Protein AF-A0A962LPB4-F1 (afdb_monomer)

Nearest PDB structures (foldseek):
  3qdn-assembly1_A  TM=8.406E-01  e=4.972E-12  Salmonella enterica subsp. enterica serovar Typhimurium
  3qou-assembly1_A  TM=7.798E-01  e=2.008E-12  Escherichia coli K-12
  3qdn-assembly2_B  TM=8.067E-01  e=2.642E-11  Salmonella enterica subsp. enterica serovar Typhimurium
  2r5s-assembly2_B  TM=8.291E-01  e=1.005E-10  Vibrio parahaemolyticus RIMD 2210633
  5lfl-assembly6_F  TM=4.262E-01  e=2.287E-03  Solidesulfovibrio magneticus RS-1

Mean predicted aligned error: 6.28 Å

Solvent-accessible surface area (backbone atoms only — not comparable to full-atom values): 10343 Å² total; per-residue (Å²): 133,82,58,68,67,60,56,49,62,62,43,61,79,72,51,77,56,92,38,50,67,28,48,53,55,19,50,52,26,45,72,74,67,38,30,68,74,14,45,63,34,28,51,52,26,22,63,76,58,72,56,39,66,72,46,39,53,53,36,25,50,32,26,45,75,62,41,37,49,70,59,19,49,56,52,56,67,70,57,51,80,94,70,62,43,73,70,50,51,51,51,52,53,51,42,51,54,53,52,56,70,44,61,42,74,64,55,55,53,42,51,55,51,34,70,78,40,76,82,44,54,66,58,40,48,53,43,19,52,52,25,49,77,48,38,40,52,67,63,13,49,52,37,42,52,59,38,43,73,77,39,68,54,40,78,87,33,48,55,57,49,51,51,52,53,56,34,58,71,68,42,89,88,34,67,68,36,56,52,52,51,52,54,52,51,67,73,77,107

Radius of gyration: 20.93 Å; Cα contacts (8 Å, |Δi|>4): 179; chains: 1; bounding box: 49×38×74 Å

Secondary structure (DSSP, 8-state):
---HHHHHHHHHTTSPPTTHHHHHHHHHHHHTT-HHHHHHHHHHHHHHTTS-HHHHHHHHHHHHHTT-HHHHHHHHHTS-GGG--HHHHHHHHHHHHHHHHH--HHHHHHHHHHHH-TT-HHHHHHHHHHHHHTT-HHHHHHHHHHHHHH-TTGGGGHHHHHHHHHHHHT-TT-HHHHHHHHHHHHHH-

pLDDT: mean 91.55, std 7.81, range [56.06, 98.19]

Sequence (189 aa):
AQPETRIREMLEKYLPKPWDGLLELAQQAMAEGDFGAALAPLRQAWDESGQRLDITLGYARALIENLRLDEAETVLATVRLADQDASWEQLRAQLEIKREAARSPEIEALEQRLAETPDDLELRHQLAVQYTNSGQFREAMECIIAILRRDLNHADGATKKLLLDTIASLGKGDPLAAEYQRKLYSLLY

Structure (mmCIF, N/CA/C/O backbone):
data_AF-A0A962LPB4-F1
#
_entry.id   AF-A0A962LPB4-F1
#
loop_
_atom_site.group_PDB
_atom_site.id
_atom_site.type_symbol
_atom_site.label_atom_id
_atom_site.label_alt_id
_atom_site.label_comp_id
_atom_site.label_asym_id
_atom_site.label_entity_id
_atom_site.label_seq_id
_atom_site.pdbx_PDB_ins_code
_atom_site.Cartn_x
_atom_site.Cartn_y
_atom_site.Cartn_z
_atom_site.occupancy
_atom_site.B_iso_or_equiv
_atom_site.auth_seq_id
_atom_site.auth_comp_id
_atom_site.auth_asym_id
_atom_site.auth_atom_id
_atom_site.pdbx_PDB_model_num
ATOM 1 N N . ALA A 1 1 ? -25.592 -13.886 47.627 1.00 64.31 1 ALA A N 1
ATOM 2 C CA . ALA A 1 1 ? -24.602 -13.723 46.544 1.00 64.31 1 ALA A CA 1
ATOM 3 C C . ALA A 1 1 ? -25.364 -13.573 45.234 1.00 64.31 1 ALA A C 1
ATOM 5 O O . ALA A 1 1 ? -26.312 -14.324 45.034 1.00 64.31 1 ALA A O 1
ATOM 6 N N . GLN A 1 2 ? -25.051 -12.574 44.404 1.00 56.06 2 GLN A N 1
ATOM 7 C CA . GLN A 1 2 ? -25.654 -12.493 43.068 1.00 56.06 2 GLN A CA 1
ATOM 8 C C . GLN A 1 2 ? -25.080 -13.612 42.176 1.00 56.06 2 GLN A C 1
ATOM 10 O O . GLN A 1 2 ? -23.924 -13.985 42.383 1.00 56.06 2 GLN A O 1
ATOM 15 N N . PRO A 1 3 ? -25.858 -14.168 41.229 1.00 79.81 3 PRO A N 1
ATOM 16 C CA . PRO A 1 3 ? -25.363 -15.207 40.334 1.00 79.81 3 PRO A CA 1
ATOM 17 C C . PRO A 1 3 ? -24.249 -14.661 39.434 1.00 79.81 3 PRO A C 1
ATOM 19 O O . PRO A 1 3 ? -24.343 -13.542 38.929 1.00 79.81 3 PRO A O 1
ATOM 22 N N . GLU A 1 4 ? -23.203 -15.460 39.236 1.00 72.12 4 GLU A N 1
ATOM 23 C CA . GLU A 1 4 ? -21.990 -15.105 38.484 1.00 72.12 4 GLU A CA 1
ATOM 24 C C . GLU A 1 4 ? -22.293 -14.610 37.058 1.00 72.12 4 GLU A C 1
ATOM 26 O O . GLU A 1 4 ? -21.667 -13.670 36.573 1.00 72.12 4 GLU A O 1
ATOM 31 N N . THR A 1 5 ? -23.326 -15.167 36.423 1.00 74.25 5 THR A N 1
ATOM 32 C CA . THR A 1 5 ? -23.857 -14.733 35.123 1.00 74.25 5 THR A CA 1
ATOM 33 C C . THR A 1 5 ? -24.332 -13.281 35.128 1.00 74.25 5 THR A C 1
ATOM 35 O O . THR A 1 5 ? -24.014 -12.535 34.211 1.00 74.25 5 THR A O 1
ATOM 38 N N . ARG A 1 6 ? -25.006 -12.835 36.194 1.00 71.06 6 ARG A N 1
ATOM 39 C CA . ARG A 1 6 ? -25.501 -11.452 36.325 1.00 71.06 6 ARG A CA 1
ATOM 40 C C . ARG A 1 6 ? -24.370 -10.453 36.559 1.00 71.06 6 ARG A C 1
ATOM 42 O O . ARG A 1 6 ? -24.435 -9.324 36.090 1.00 71.06 6 ARG A O 1
ATOM 49 N N . ILE A 1 7 ? -23.330 -10.873 37.284 1.00 68.12 7 ILE A N 1
ATOM 50 C CA . ILE A 1 7 ? -22.118 -10.070 37.495 1.00 68.12 7 ILE A CA 1
ATOM 51 C C . ILE A 1 7 ? -21.366 -9.918 36.165 1.00 68.12 7 ILE A C 1
ATOM 53 O O . ILE A 1 7 ? -20.921 -8.821 35.843 1.00 68.12 7 ILE A O 1
ATOM 57 N N . ARG A 1 8 ? -21.288 -10.984 35.359 1.00 66.00 8 ARG A N 1
ATOM 58 C CA . ARG A 1 8 ? -20.652 -10.966 34.034 1.00 66.00 8 ARG A CA 1
ATOM 59 C C . ARG A 1 8 ? -21.389 -10.063 33.039 1.00 66.00 8 ARG A C 1
ATOM 61 O O . ARG A 1 8 ? -20.746 -9.221 32.425 1.00 66.00 8 ARG A O 1
ATOM 68 N N . GLU A 1 9 ? -22.717 -10.154 32.968 1.00 71.56 9 GLU A N 1
ATOM 69 C CA . GLU A 1 9 ? -23.560 -9.275 32.134 1.00 71.56 9 GLU A CA 1
ATOM 70 C C . GLU A 1 9 ? -23.451 -7.793 32.540 1.00 71.56 9 GLU A C 1
ATOM 72 O O . GLU A 1 9 ? -23.415 -6.903 31.690 1.00 71.56 9 GLU A O 1
ATOM 77 N N . MET A 1 10 ? -23.374 -7.501 33.845 1.00 68.69 10 MET A N 1
ATOM 78 C CA . MET A 1 10 ? -23.179 -6.129 34.327 1.00 68.69 10 MET A CA 1
ATOM 79 C C . MET A 1 10 ? -21.783 -5.589 33.999 1.00 68.69 10 MET A C 1
ATOM 81 O O . MET A 1 10 ? -21.658 -4.408 33.679 1.00 68.69 10 MET A O 1
ATOM 85 N N . LEU A 1 11 ? -20.747 -6.432 34.072 1.00 68.50 11 LEU A N 1
ATOM 86 C CA . LEU A 1 11 ? -19.365 -6.046 33.778 1.00 68.50 11 LEU A CA 1
ATOM 87 C C . LEU A 1 11 ? -19.104 -5.905 32.271 1.00 68.50 11 LEU A C 1
ATOM 89 O O . LEU A 1 11 ? -18.383 -4.992 31.886 1.00 68.50 11 LEU A O 1
ATOM 93 N N . GLU A 1 12 ? -19.732 -6.710 31.408 1.00 67.12 12 GLU A N 1
ATOM 94 C CA . GLU A 1 12 ? -19.599 -6.627 29.938 1.00 67.12 12 GLU A CA 1
ATOM 95 C C . GLU A 1 12 ? -19.923 -5.241 29.363 1.00 67.12 12 GLU A C 1
ATOM 97 O O . GLU A 1 12 ? -19.366 -4.838 28.339 1.00 67.12 12 GLU A O 1
ATOM 102 N N . LYS A 1 13 ? -20.804 -4.485 30.028 1.00 65.56 13 LYS A N 1
ATOM 103 C CA . LYS A 1 13 ? -21.156 -3.115 29.631 1.00 65.56 13 LYS A CA 1
ATOM 104 C C . LYS A 1 13 ? -20.034 -2.099 29.894 1.00 65.56 13 LYS A C 1
ATOM 106 O O . LYS A 1 13 ? -20.034 -1.042 29.269 1.00 65.56 13 LYS A O 1
ATOM 111 N N . TYR A 1 14 ? -19.109 -2.414 30.801 1.00 69.56 14 TYR A N 1
ATOM 112 C CA . TYR A 1 14 ? -18.013 -1.539 31.233 1.00 69.56 14 TYR A CA 1
ATOM 113 C C . TYR A 1 14 ? -16.622 -2.111 30.938 1.00 69.56 14 TYR A C 1
ATOM 115 O O . TYR A 1 14 ? -15.631 -1.425 31.183 1.00 69.56 14 TYR A O 1
ATOM 123 N N . LEU A 1 15 ? -16.528 -3.344 30.429 1.00 73.19 15 LEU A N 1
ATOM 124 C CA . LEU A 1 15 ? -15.265 -3.860 29.924 1.00 73.19 15 LEU A CA 1
ATOM 125 C C . LEU A 1 15 ? -14.870 -3.074 28.664 1.00 73.19 15 LEU A C 1
ATOM 127 O O . LEU A 1 15 ? -15.706 -2.932 27.761 1.00 73.19 15 LEU A O 1
ATOM 131 N N . PRO A 1 16 ? -13.609 -2.615 28.580 1.00 77.94 16 PRO A N 1
ATOM 132 C CA . PRO A 1 16 ? -13.046 -2.115 27.337 1.00 77.94 16 PRO A CA 1
ATOM 133 C C . PRO A 1 16 ? -13.268 -3.140 26.232 1.00 77.94 16 PRO A C 1
ATOM 135 O O . PRO A 1 16 ? -13.147 -4.353 26.449 1.00 77.94 16 PRO A O 1
ATOM 138 N N . LYS A 1 17 ? -13.622 -2.662 25.046 1.00 87.62 17 LYS A N 1
ATOM 139 C CA . LYS A 1 17 ? -13.702 -3.527 23.879 1.00 87.62 17 LYS A CA 1
ATOM 140 C C . LYS A 1 17 ? -12.304 -4.056 23.554 1.00 87.62 17 LYS A C 1
ATOM 142 O O . LYS A 1 17 ? -11.323 -3.353 23.798 1.00 87.62 17 LYS A O 1
ATOM 147 N N . PRO A 1 18 ? -12.198 -5.268 22.980 1.00 84.44 18 PRO A N 1
ATOM 148 C CA . PRO A 1 18 ? -10.906 -5.862 22.626 1.00 84.44 18 PRO A CA 1
ATOM 149 C C . PRO A 1 18 ? -10.015 -4.927 21.795 1.00 84.44 18 PRO A C 1
ATOM 151 O O . PRO A 1 18 ? -8.805 -4.871 21.997 1.00 84.44 18 PRO A O 1
ATOM 154 N N . TRP A 1 19 ? -10.642 -4.113 20.941 1.00 91.25 19 TRP A N 1
ATOM 155 C CA . TRP A 1 19 ? -9.967 -3.172 20.059 1.00 91.25 19 TRP A CA 1
ATOM 156 C C . TRP A 1 19 ? -9.671 -1.793 20.664 1.00 91.25 19 TRP A C 1
ATOM 158 O O . TRP A 1 19 ? -8.968 -1.020 20.022 1.00 91.25 19 TRP A O 1
ATOM 168 N N . ASP A 1 20 ? -10.155 -1.447 21.863 1.00 91.38 20 ASP A N 1
ATOM 169 C CA . ASP A 1 20 ? -9.975 -0.088 22.407 1.00 91.38 20 ASP A CA 1
ATOM 170 C C . ASP A 1 20 ? -8.484 0.251 22.586 1.00 91.38 20 ASP A C 1
ATOM 172 O O . ASP A 1 20 ? -8.025 1.298 22.132 1.00 91.38 20 ASP A O 1
ATOM 176 N N . GLY A 1 21 ? -7.694 -0.680 23.134 1.00 93.06 21 GLY A N 1
ATOM 177 C CA . GLY A 1 21 ? -6.243 -0.497 23.269 1.00 93.06 21 GLY A CA 1
ATOM 178 C C . GLY A 1 21 ? -5.506 -0.432 21.924 1.00 93.06 21 GLY A C 1
ATOM 179 O O . GLY A 1 21 ? -4.514 0.282 21.793 1.00 93.06 21 GLY A O 1
ATOM 180 N N . LEU A 1 22 ? -6.004 -1.133 20.898 1.00 94.94 22 LEU A N 1
ATOM 181 C CA . LEU A 1 22 ? -5.452 -1.060 19.541 1.00 94.94 22 LEU A CA 1
ATOM 182 C C . LEU A 1 22 ? -5.710 0.315 18.915 1.00 94.94 22 LEU A C 1
ATOM 184 O O . LEU A 1 22 ? -4.819 0.882 18.283 1.00 94.94 22 LEU A O 1
ATOM 188 N N . LEU A 1 23 ? -6.907 0.871 19.115 1.00 95.38 23 LEU A N 1
ATOM 189 C CA . LEU A 1 23 ? -7.243 2.205 18.628 1.00 95.38 23 LEU A CA 1
ATOM 190 C C . LEU A 1 23 ? -6.411 3.286 19.316 1.00 95.38 23 LEU A C 1
ATOM 192 O O . LEU A 1 23 ? -5.963 4.203 18.635 1.00 95.38 23 LEU A O 1
ATOM 196 N N . GLU A 1 24 ? -6.156 3.174 20.620 1.00 94.88 24 GLU A N 1
ATOM 197 C CA . GLU A 1 24 ? -5.277 4.112 21.332 1.00 94.88 24 GLU A CA 1
ATOM 198 C C . GLU A 1 24 ? -3.851 4.098 20.768 1.00 94.88 24 GLU A C 1
ATOM 200 O O . GLU A 1 24 ? -3.302 5.158 20.462 1.00 94.88 24 GLU A O 1
ATOM 205 N N . LEU A 1 25 ? -3.274 2.908 20.558 1.00 94.12 25 LEU A N 1
ATOM 206 C CA . LEU A 1 25 ? -1.949 2.758 19.944 1.00 94.12 25 LEU A CA 1
ATOM 207 C C . LEU A 1 25 ? -1.901 3.369 18.539 1.00 94.12 25 LEU A C 1
ATOM 209 O O . LEU A 1 25 ? -0.980 4.114 18.209 1.00 94.12 25 LEU A O 1
ATOM 213 N N . ALA A 1 26 ? -2.912 3.085 17.717 1.00 95.38 26 ALA A N 1
ATOM 214 C CA . ALA A 1 26 ? -3.011 3.643 16.376 1.00 95.38 26 ALA A CA 1
ATOM 215 C C . ALA A 1 26 ? -3.143 5.170 16.383 1.00 95.38 26 ALA A C 1
ATOM 217 O O . ALA A 1 26 ? -2.485 5.851 15.601 1.00 95.38 26 ALA A O 1
ATOM 218 N N . GLN A 1 27 ? -3.979 5.720 17.265 1.00 94.62 27 GLN A N 1
ATOM 219 C CA . GLN A 1 27 ? -4.190 7.162 17.379 1.00 94.62 27 GLN A CA 1
ATOM 220 C C . GLN A 1 27 ? -2.921 7.889 17.823 1.00 94.62 27 GLN A C 1
ATOM 222 O O . GLN A 1 27 ? -2.639 8.963 17.296 1.00 94.62 27 GLN A O 1
ATOM 227 N N . GLN A 1 28 ? -2.146 7.305 18.741 1.00 96.06 28 GLN A N 1
ATOM 228 C CA . GLN A 1 28 ? -0.844 7.842 19.146 1.00 96.06 28 GLN A CA 1
ATOM 229 C C . GLN A 1 28 ? 0.123 7.889 17.959 1.00 96.06 28 GLN A C 1
ATOM 231 O O . GLN A 1 28 ? 0.646 8.956 17.646 1.00 96.06 28 GLN A O 1
ATOM 236 N N . ALA A 1 29 ? 0.270 6.780 17.231 1.00 94.69 29 ALA A N 1
ATOM 237 C CA . ALA A 1 29 ? 1.126 6.719 16.048 1.00 94.69 29 ALA A CA 1
ATOM 238 C C . ALA A 1 29 ? 0.705 7.738 14.968 1.00 94.69 29 ALA A C 1
ATOM 240 O O . ALA A 1 29 ? 1.530 8.490 14.452 1.00 94.69 29 ALA A O 1
ATOM 241 N N . MET A 1 30 ? -0.599 7.852 14.685 1.00 94.62 30 MET A N 1
ATOM 242 C CA . MET A 1 30 ? -1.124 8.852 13.745 1.00 94.62 30 MET A CA 1
ATOM 243 C C . MET A 1 30 ? -0.899 10.295 14.220 1.00 94.62 30 MET A C 1
ATOM 245 O O . MET A 1 30 ? -0.657 11.172 13.393 1.00 94.62 30 MET A O 1
ATOM 249 N N . ALA A 1 31 ? -0.978 10.563 15.528 1.00 94.44 31 ALA A N 1
ATOM 250 C CA . ALA A 1 31 ? -0.715 11.888 16.094 1.00 94.44 31 ALA A CA 1
ATOM 251 C C . ALA A 1 31 ? 0.765 12.289 15.979 1.00 94.44 31 ALA A C 1
ATOM 253 O O . ALA A 1 31 ? 1.070 13.470 15.822 1.00 94.44 31 ALA A O 1
ATOM 254 N N . GLU A 1 32 ? 1.669 11.311 16.003 1.00 95.00 32 GLU A N 1
ATOM 255 C CA . GLU A 1 32 ? 3.105 11.486 15.755 1.00 95.00 32 GLU A CA 1
ATOM 256 C C . GLU A 1 32 ? 3.448 11.564 14.255 1.00 95.00 32 GLU A C 1
ATOM 258 O O . GLU A 1 32 ? 4.592 11.827 13.890 1.00 95.00 32 GLU A O 1
ATOM 263 N N . GLY A 1 33 ? 2.458 11.378 13.373 1.00 92.06 33 GLY A N 1
ATOM 264 C CA . GLY A 1 33 ? 2.636 11.344 11.921 1.00 92.06 33 GLY A CA 1
ATOM 265 C C . GLY A 1 33 ? 3.154 10.006 11.386 1.00 92.06 33 GLY A C 1
ATOM 266 O O . GLY A 1 33 ? 3.324 9.865 10.175 1.00 92.06 33 GLY A O 1
ATOM 267 N N . ASP A 1 34 ? 3.357 9.008 12.249 1.00 92.50 34 ASP A N 1
ATOM 268 C CA . ASP A 1 34 ? 3.725 7.647 11.863 1.00 92.50 34 ASP A CA 1
ATOM 269 C C . ASP A 1 34 ? 2.468 6.834 11.529 1.00 92.50 34 ASP A C 1
ATOM 271 O O . ASP A 1 34 ? 2.008 5.951 12.259 1.00 92.50 34 ASP A O 1
ATOM 275 N N . PHE A 1 35 ? 1.875 7.146 10.377 1.00 91.81 35 PHE A N 1
ATOM 276 C CA . PHE A 1 35 ? 0.732 6.391 9.879 1.00 91.81 35 PHE A CA 1
ATOM 277 C C . PHE A 1 35 ? 1.092 4.928 9.603 1.00 91.81 35 PHE A C 1
ATOM 279 O O . PHE A 1 35 ? 0.192 4.093 9.593 1.00 91.81 35 PHE A O 1
ATOM 286 N N . GLY A 1 36 ? 2.362 4.603 9.342 1.00 89.56 36 GLY A N 1
ATOM 287 C CA . GLY A 1 36 ? 2.818 3.240 9.065 1.00 89.56 36 GLY A CA 1
ATOM 288 C C . GLY A 1 36 ? 2.684 2.348 10.296 1.00 89.56 36 GLY A C 1
ATOM 289 O O . GLY A 1 36 ? 2.086 1.272 10.224 1.00 89.56 36 GLY A O 1
ATOM 290 N N . ALA A 1 37 ? 3.137 2.837 11.452 1.00 90.56 37 ALA A N 1
ATOM 291 C CA . ALA A 1 37 ? 2.977 2.153 12.733 1.00 90.56 37 ALA A CA 1
ATOM 292 C C . ALA A 1 37 ? 1.501 1.976 13.141 1.00 90.56 37 ALA A C 1
ATOM 294 O O . ALA A 1 37 ? 1.167 1.016 13.838 1.00 90.56 37 ALA A O 1
ATOM 295 N N . ALA A 1 38 ? 0.600 2.841 12.663 1.00 94.06 38 ALA A N 1
ATOM 296 C CA . ALA A 1 38 ? -0.834 2.735 12.929 1.00 94.06 38 ALA A CA 1
ATOM 297 C C . ALA A 1 38 ? -1.542 1.618 12.135 1.00 94.06 38 ALA A C 1
ATOM 299 O O . ALA A 1 38 ? -2.612 1.163 12.543 1.00 94.06 38 ALA A O 1
ATOM 300 N N . LEU A 1 39 ? -0.975 1.147 11.017 1.00 92.75 39 LEU A N 1
ATOM 301 C CA . LEU A 1 39 ? -1.657 0.210 10.112 1.00 92.75 39 LEU A CA 1
ATOM 302 C C . LEU A 1 39 ? -1.960 -1.143 10.758 1.00 92.75 39 LEU A C 1
ATOM 304 O O . LEU A 1 39 ? -3.079 -1.640 10.644 1.00 92.75 39 LEU A O 1
ATOM 308 N N . ALA A 1 40 ? -0.978 -1.742 11.433 1.00 91.88 40 ALA A N 1
ATOM 309 C CA . ALA A 1 40 ? -1.138 -3.045 12.075 1.00 91.88 40 ALA A CA 1
ATOM 310 C C . ALA A 1 40 ? -2.219 -3.043 13.179 1.00 91.88 40 ALA A C 1
ATOM 312 O O . ALA A 1 40 ? -3.129 -3.876 13.099 1.00 91.88 40 ALA A O 1
ATOM 313 N N . PRO A 1 41 ? -2.196 -2.120 14.165 1.00 94.44 41 PRO A N 1
ATOM 314 C CA . PRO A 1 41 ? -3.246 -2.064 15.177 1.00 94.44 41 PRO A CA 1
ATOM 315 C C . PRO A 1 41 ? -4.617 -1.691 14.594 1.00 94.44 41 PRO A C 1
ATOM 317 O O . PRO A 1 41 ? -5.612 -2.282 15.009 1.00 94.44 41 PRO A O 1
ATOM 320 N N . LEU A 1 42 ? -4.698 -0.795 13.597 1.00 95.69 42 LEU A N 1
ATOM 321 C CA . LEU A 1 42 ? -5.974 -0.464 12.941 1.00 95.69 42 LEU A CA 1
ATOM 322 C C . LEU A 1 42 ? -6.569 -1.651 12.197 1.00 95.69 42 LEU A C 1
ATOM 324 O O . L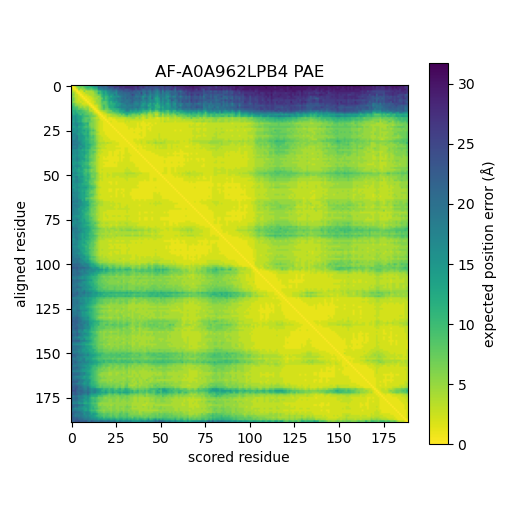EU A 1 42 ? -7.766 -1.891 12.313 1.00 95.69 42 LEU A O 1
ATOM 328 N N . ARG A 1 43 ? -5.747 -2.418 11.475 1.00 94.44 43 ARG A N 1
ATOM 329 C CA . ARG A 1 43 ? -6.196 -3.631 10.789 1.00 94.44 43 ARG A CA 1
ATOM 330 C C . ARG A 1 43 ? -6.776 -4.635 11.781 1.00 94.44 43 ARG A C 1
ATOM 332 O O . ARG A 1 43 ? -7.864 -5.155 11.559 1.00 94.44 43 ARG A O 1
ATOM 339 N N . GLN A 1 44 ? -6.070 -4.884 12.884 1.00 93.81 44 GLN A N 1
ATOM 340 C CA . GLN A 1 44 ? -6.546 -5.808 13.910 1.00 93.81 44 GLN A CA 1
ATOM 341 C C . GLN A 1 44 ? -7.842 -5.302 14.566 1.00 93.81 44 GLN A C 1
ATOM 343 O O . GLN A 1 44 ? -8.795 -6.064 14.696 1.00 93.81 44 GLN A O 1
ATOM 348 N N . ALA A 1 45 ? -7.923 -4.012 14.903 1.00 95.94 45 ALA A N 1
ATOM 349 C CA . ALA A 1 45 ? -9.142 -3.400 15.432 1.00 95.94 45 ALA A CA 1
ATOM 350 C C . ALA A 1 45 ? -10.317 -3.489 14.443 1.00 95.94 45 ALA A C 1
ATOM 352 O O . ALA A 1 45 ? -11.460 -3.729 14.835 1.00 95.94 45 ALA A O 1
ATOM 353 N N . TRP A 1 46 ? -10.048 -3.302 13.151 1.00 96.19 46 TRP A N 1
ATOM 354 C CA . TRP A 1 46 ? -11.040 -3.383 12.085 1.00 96.19 46 TRP A CA 1
ATOM 355 C C . TRP A 1 46 ? -11.610 -4.798 11.957 1.00 96.19 46 TRP A C 1
ATOM 357 O O . TRP A 1 46 ? -12.833 -4.958 11.971 1.00 96.19 46 TRP A O 1
ATOM 367 N N . ASP A 1 47 ? -10.743 -5.814 11.949 1.00 94.12 47 ASP A N 1
ATOM 368 C CA . ASP A 1 47 ? -11.138 -7.226 11.926 1.00 94.12 47 ASP A CA 1
ATOM 369 C C . ASP A 1 47 ? -11.942 -7.606 13.192 1.00 94.12 47 ASP A C 1
ATOM 371 O O . ASP A 1 47 ? -13.032 -8.173 13.096 1.00 94.12 47 ASP A O 1
ATOM 375 N N . GLU A 1 48 ? -11.454 -7.251 14.387 1.00 95.00 48 GLU A N 1
ATOM 376 C CA . GLU A 1 48 ? -12.085 -7.612 15.671 1.00 95.00 48 GLU A CA 1
ATOM 377 C C . GLU A 1 48 ? -13.411 -6.887 15.933 1.00 95.00 48 GLU A C 1
ATOM 379 O O . GLU A 1 48 ? -14.300 -7.428 16.595 1.00 95.00 48 GLU A O 1
ATOM 384 N N . SER A 1 49 ? -13.564 -5.670 15.412 1.00 94.19 49 SER A N 1
ATOM 385 C CA . SER A 1 49 ? -14.792 -4.882 15.565 1.00 94.19 49 SER A CA 1
ATOM 386 C C . SER A 1 49 ? -15.928 -5.310 14.641 1.00 94.19 49 SER A C 1
ATOM 388 O O . SER A 1 49 ? -17.024 -4.753 14.731 1.00 94.19 49 SER A O 1
ATOM 390 N N . GLY A 1 50 ? -15.680 -6.269 13.743 1.00 94.19 50 GLY A N 1
ATOM 391 C CA . GLY A 1 50 ? -16.618 -6.606 12.680 1.00 94.19 50 GLY A CA 1
ATOM 392 C C . GLY A 1 50 ? -16.793 -5.454 11.690 1.00 94.19 50 GLY A C 1
ATOM 393 O O . GLY A 1 50 ? -17.907 -5.222 11.226 1.00 94.19 50 GLY A O 1
ATOM 394 N N . GLN A 1 51 ? -15.704 -4.734 11.391 1.00 94.62 51 GLN A N 1
ATOM 395 C CA . GLN A 1 51 ? -15.661 -3.641 10.413 1.00 94.62 51 GLN A CA 1
ATOM 396 C C . GLN A 1 51 ? -16.578 -2.470 10.782 1.00 94.62 51 GLN A C 1
ATOM 398 O O . GLN A 1 51 ? -17.330 -1.936 9.965 1.00 94.62 51 GLN A O 1
ATOM 403 N N . ARG A 1 52 ? -16.521 -2.047 12.050 1.00 95.06 52 ARG A N 1
ATOM 404 C CA . ARG A 1 52 ? -17.268 -0.876 12.522 1.00 95.06 52 ARG A CA 1
ATOM 405 C C . ARG A 1 52 ? -16.880 0.368 11.708 1.00 95.06 52 ARG A C 1
ATOM 407 O O . ARG A 1 52 ? -15.713 0.543 11.356 1.00 95.06 52 ARG A O 1
ATOM 414 N N . LEU A 1 53 ? -17.852 1.229 11.400 1.00 95.88 53 LEU A N 1
ATOM 415 C CA . LEU A 1 53 ? -17.679 2.345 10.459 1.00 95.88 53 LEU A CA 1
ATOM 416 C C . LEU A 1 53 ? -16.525 3.287 10.832 1.00 95.88 53 LEU A C 1
ATOM 418 O O . LEU A 1 53 ? -15.657 3.548 10.012 1.00 95.88 53 LEU A O 1
ATOM 422 N N . ASP A 1 54 ? -16.480 3.770 12.070 1.00 95.06 54 ASP A N 1
ATOM 423 C CA . ASP A 1 54 ? -15.434 4.678 12.558 1.00 95.06 54 ASP A CA 1
ATOM 424 C C . ASP A 1 54 ? -14.026 4.078 12.444 1.00 95.06 54 ASP A C 1
ATOM 426 O O . ASP A 1 54 ? -13.094 4.757 12.012 1.00 95.06 54 ASP A O 1
ATOM 430 N N . ILE A 1 55 ? -13.881 2.790 12.760 1.00 96.94 55 ILE A N 1
ATOM 431 C CA . ILE A 1 55 ? -12.611 2.066 12.629 1.00 96.94 55 ILE A CA 1
ATOM 432 C C . ILE A 1 55 ? -12.259 1.862 11.152 1.00 96.94 55 ILE A C 1
ATOM 434 O O . ILE A 1 55 ? -11.104 2.030 10.770 1.00 96.94 55 ILE A O 1
ATOM 438 N N . THR A 1 56 ? -13.252 1.574 10.308 1.00 97.75 56 THR A N 1
ATOM 439 C CA . THR A 1 56 ? -13.094 1.450 8.850 1.00 97.75 56 THR A CA 1
ATOM 440 C C . THR A 1 56 ? -12.565 2.747 8.242 1.00 97.75 56 THR A C 1
ATOM 442 O O . THR A 1 56 ? -11.584 2.723 7.503 1.00 97.75 56 THR A O 1
ATOM 445 N N . LEU A 1 57 ? -13.155 3.894 8.596 1.00 97.50 57 LEU A N 1
ATOM 446 C CA . LEU A 1 57 ? -12.708 5.201 8.110 1.00 97.50 57 LEU A CA 1
ATOM 447 C C . LEU A 1 57 ? -11.317 5.567 8.652 1.00 97.50 57 LEU A C 1
ATOM 449 O O . LEU A 1 57 ? -10.477 6.070 7.906 1.00 97.50 57 LEU A O 1
ATOM 453 N N . GLY A 1 58 ? -11.038 5.275 9.928 1.00 96.62 58 GLY A N 1
ATOM 454 C CA . GLY A 1 58 ? -9.714 5.473 10.525 1.00 96.62 58 GLY A CA 1
ATOM 455 C C . GLY A 1 58 ? -8.631 4.636 9.839 1.00 96.62 58 GLY A C 1
ATOM 456 O O . GLY A 1 58 ? -7.560 5.152 9.512 1.00 96.62 58 GLY A O 1
ATOM 457 N N . TYR A 1 59 ? -8.931 3.369 9.550 1.00 97.56 59 TYR A N 1
ATOM 458 C CA . TYR A 1 59 ? -8.026 2.472 8.841 1.00 97.56 59 TYR A CA 1
ATOM 459 C C . TYR A 1 59 ? -7.800 2.913 7.393 1.00 97.56 59 TYR A C 1
ATOM 461 O O . TYR A 1 59 ? -6.652 3.037 6.967 1.00 97.56 59 TYR A O 1
ATOM 469 N N . ALA A 1 60 ? -8.870 3.253 6.668 1.00 97.81 60 ALA A N 1
ATOM 470 C CA . ALA A 1 60 ? -8.781 3.797 5.314 1.00 97.81 60 ALA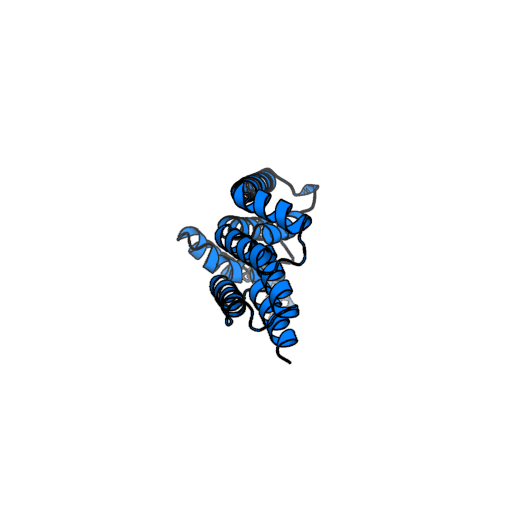 A CA 1
ATOM 471 C C . ALA A 1 60 ? -7.911 5.059 5.258 1.00 97.81 60 ALA A C 1
ATOM 473 O O . ALA A 1 60 ? -7.064 5.182 4.375 1.00 97.81 60 ALA A O 1
ATOM 474 N N . ARG A 1 61 ? -8.048 5.967 6.232 1.00 97.06 61 ARG A N 1
ATOM 475 C CA . ARG A 1 61 ? -7.193 7.155 6.330 1.00 97.06 61 ARG A CA 1
ATOM 476 C C . ARG A 1 61 ? -5.717 6.789 6.473 1.00 97.06 61 ARG A C 1
ATOM 478 O O . ARG A 1 61 ? -4.892 7.327 5.742 1.00 97.06 61 ARG A O 1
ATOM 485 N N . ALA A 1 62 ? -5.377 5.883 7.388 1.00 95.69 62 ALA A N 1
ATOM 486 C CA . ALA A 1 62 ? -3.990 5.460 7.568 1.00 95.69 62 ALA A CA 1
ATOM 487 C C . ALA A 1 62 ? -3.426 4.794 6.300 1.00 95.69 62 ALA A C 1
ATOM 489 O O . ALA A 1 62 ? -2.278 5.043 5.937 1.00 95.69 62 ALA A O 1
ATOM 490 N N . LEU A 1 63 ? -4.234 4.005 5.583 1.00 94.69 63 LEU A N 1
ATOM 491 C CA . LEU A 1 63 ? -3.848 3.415 4.297 1.00 94.69 63 LEU A CA 1
ATOM 492 C C . LEU A 1 63 ? -3.566 4.490 3.235 1.00 94.69 63 LEU A C 1
ATOM 494 O O . LEU A 1 63 ? -2.520 4.444 2.589 1.00 94.69 63 LEU A O 1
ATOM 498 N N . ILE A 1 64 ? -4.445 5.488 3.100 1.00 95.12 64 ILE A N 1
ATOM 499 C CA . ILE A 1 64 ? -4.288 6.619 2.168 1.00 95.12 64 ILE A CA 1
ATOM 500 C C . ILE A 1 64 ? -3.002 7.405 2.457 1.00 95.12 64 ILE A C 1
ATOM 502 O O . ILE A 1 64 ? -2.262 7.752 1.533 1.00 95.12 64 ILE A O 1
ATOM 506 N N . GLU A 1 65 ? -2.693 7.669 3.728 1.00 93.19 65 GLU A N 1
ATOM 507 C CA . GLU A 1 65 ? -1.476 8.406 4.092 1.00 93.19 65 GLU A CA 1
ATOM 508 C C . GLU A 1 65 ? -0.188 7.621 3.829 1.00 93.19 65 GLU A C 1
ATOM 510 O O . GLU A 1 65 ? 0.832 8.225 3.508 1.00 93.19 65 GLU A O 1
ATOM 515 N N . ASN A 1 66 ? -0.250 6.288 3.843 1.00 89.00 66 ASN A N 1
ATOM 516 C CA . ASN A 1 66 ? 0.861 5.411 3.459 1.00 89.00 66 ASN A CA 1
ATOM 517 C C . ASN A 1 66 ? 0.874 5.036 1.966 1.00 89.00 66 ASN A C 1
ATOM 519 O O . ASN A 1 66 ? 1.571 4.098 1.589 1.00 89.00 66 ASN A O 1
ATOM 523 N N . LEU A 1 67 ? 0.088 5.712 1.118 1.00 89.12 67 LEU A N 1
ATOM 524 C CA . LEU A 1 67 ? -0.043 5.401 -0.315 1.00 89.12 67 LEU A CA 1
ATOM 525 C C . LEU A 1 67 ? -0.500 3.959 -0.609 1.00 89.12 67 LEU A C 1
ATOM 527 O O . LEU A 1 67 ? -0.334 3.459 -1.716 1.00 89.12 67 LEU A O 1
ATOM 531 N N . ARG A 1 68 ? -1.156 3.292 0.348 1.00 88.31 68 ARG A N 1
ATOM 532 C CA . ARG A 1 68 ? -1.767 1.964 0.163 1.00 88.31 68 ARG A CA 1
ATOM 533 C C . ARG A 1 68 ? -3.157 2.106 -0.455 1.00 88.31 68 ARG A C 1
ATOM 535 O O . ARG A 1 68 ? -4.169 1.753 0.152 1.00 88.31 68 ARG A O 1
ATOM 542 N N . LEU A 1 69 ? -3.198 2.692 -1.649 1.00 91.38 69 LEU A N 1
ATOM 543 C CA . LEU A 1 69 ? -4.418 3.218 -2.266 1.00 91.38 69 LEU A CA 1
ATOM 544 C C . LEU A 1 69 ? -5.429 2.115 -2.622 1.00 91.38 69 LEU A C 1
ATOM 546 O O . LEU A 1 69 ? -6.616 2.274 -2.354 1.00 91.38 69 LEU A O 1
ATOM 550 N N . ASP A 1 70 ? -4.983 0.965 -3.126 1.00 89.06 70 ASP A N 1
ATOM 551 C CA . ASP A 1 70 ? -5.890 -0.148 -3.462 1.00 89.06 70 ASP A CA 1
ATOM 552 C C . ASP A 1 70 ? -6.539 -0.786 -2.240 1.00 89.06 70 ASP A C 1
ATOM 554 O O . ASP A 1 70 ? -7.704 -1.193 -2.254 1.00 89.06 70 ASP A O 1
ATOM 558 N N . GLU A 1 71 ? -5.783 -0.873 -1.152 1.00 91.25 71 GLU A N 1
ATOM 559 C CA . GLU A 1 71 ? -6.308 -1.387 0.104 1.00 91.25 71 GLU A CA 1
ATOM 560 C C . GLU A 1 71 ? -7.271 -0.386 0.724 1.00 91.25 71 GLU A C 1
ATOM 562 O O . GLU A 1 71 ? -8.337 -0.785 1.186 1.00 91.25 71 GLU A O 1
ATOM 567 N N . ALA A 1 72 ? -6.948 0.909 0.673 1.00 95.00 72 ALA A N 1
ATOM 568 C CA . ALA A 1 72 ? -7.870 1.953 1.095 1.00 95.00 72 ALA A CA 1
ATOM 569 C C . ALA A 1 72 ? -9.178 1.902 0.297 1.00 95.00 72 ALA A C 1
ATOM 571 O O . ALA A 1 72 ? -10.251 1.988 0.892 1.00 95.00 72 ALA A O 1
ATOM 572 N N . GLU A 1 73 ? -9.110 1.713 -1.024 1.00 95.25 73 GLU A 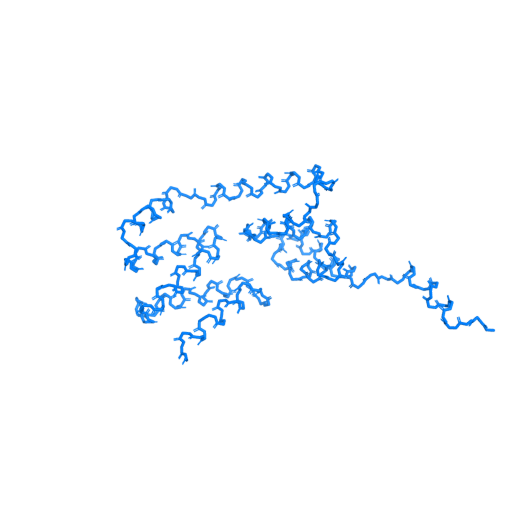N 1
ATOM 573 C CA . GLU A 1 73 ? -10.297 1.529 -1.858 1.00 95.25 73 GLU A CA 1
ATOM 574 C C . GLU A 1 73 ? -11.107 0.309 -1.425 1.00 95.25 73 GLU A C 1
ATOM 576 O O . GLU A 1 73 ? -12.317 0.416 -1.229 1.00 95.25 73 GLU A O 1
ATOM 581 N N . THR A 1 74 ? -10.442 -0.832 -1.239 1.00 94.50 74 THR A N 1
ATOM 582 C CA . THR A 1 74 ? -11.093 -2.078 -0.818 1.00 94.50 74 THR A CA 1
ATOM 583 C C . THR A 1 74 ? -11.806 -1.899 0.522 1.00 94.50 74 THR A C 1
ATOM 585 O O . THR A 1 74 ? -12.952 -2.317 0.669 1.00 94.50 74 THR A O 1
ATOM 588 N N . VAL A 1 75 ? -11.159 -1.237 1.485 1.00 96.38 75 VAL A N 1
ATOM 589 C CA . VAL A 1 75 ? -11.730 -0.940 2.806 1.00 96.38 75 VAL A CA 1
ATOM 590 C C . VAL A 1 75 ? -12.916 0.020 2.682 1.00 96.38 75 VAL A C 1
ATOM 592 O O . VAL A 1 75 ? -13.986 -0.272 3.215 1.00 96.38 75 VAL A O 1
ATOM 595 N N . LEU A 1 76 ? -12.790 1.124 1.938 1.00 97.19 76 LEU A N 1
ATOM 596 C CA . LEU A 1 76 ? -13.884 2.085 1.741 1.00 97.19 76 LEU A CA 1
ATOM 597 C C . LEU A 1 76 ? -15.084 1.479 1.004 1.00 97.19 76 LEU A C 1
ATOM 599 O O . LEU A 1 76 ? -16.218 1.865 1.289 1.00 97.19 76 LEU A O 1
ATOM 603 N N . ALA A 1 77 ? -14.858 0.519 0.104 1.00 96.81 77 ALA A N 1
ATOM 604 C CA . ALA A 1 77 ? -15.912 -0.187 -0.625 1.00 96.81 77 ALA A CA 1
ATOM 605 C C . ALA A 1 77 ? -16.770 -1.101 0.271 1.00 96.81 77 ALA A C 1
ATOM 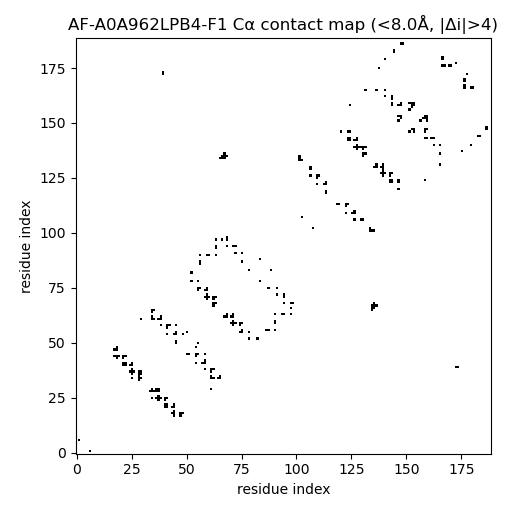607 O O . ALA A 1 77 ? -17.877 -1.471 -0.120 1.00 96.81 77 ALA A O 1
ATOM 608 N N . THR A 1 78 ? -16.303 -1.445 1.479 1.00 95.88 78 THR A N 1
ATOM 609 C CA . THR A 1 78 ? -17.110 -2.197 2.461 1.00 95.88 78 THR A CA 1
ATOM 610 C C . THR A 1 78 ? -18.195 -1.343 3.124 1.00 95.88 78 THR A C 1
ATOM 612 O O . THR A 1 78 ? -19.163 -1.880 3.667 1.00 95.88 78 THR A O 1
ATOM 615 N N . VAL A 1 79 ? -18.072 -0.011 3.063 1.00 96.44 79 VAL A N 1
ATOM 616 C CA . VAL A 1 79 ? -19.019 0.918 3.684 1.00 96.44 79 VAL A CA 1
ATOM 617 C C . VAL A 1 79 ? -20.322 0.949 2.889 1.00 96.44 79 VAL A C 1
ATOM 619 O O . VAL A 1 79 ? -20.353 1.272 1.698 1.00 96.44 79 VAL A O 1
ATOM 622 N N . ARG A 1 80 ? -21.429 0.634 3.568 1.00 95.94 80 ARG A N 1
ATOM 623 C CA . ARG A 1 80 ? -22.771 0.631 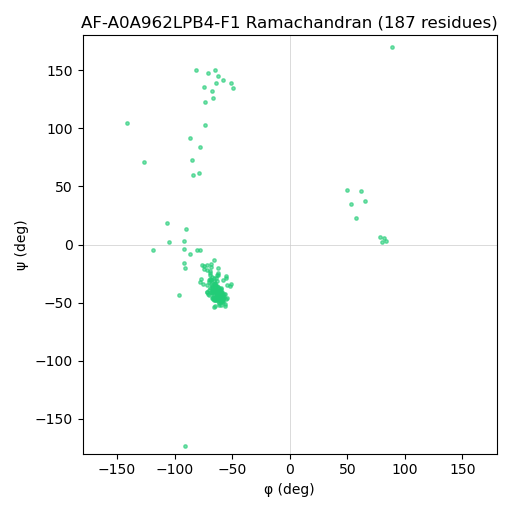2.973 1.00 95.94 80 ARG A CA 1
ATOM 624 C C . ARG A 1 80 ? -23.141 2.035 2.510 1.00 95.94 80 ARG A C 1
ATOM 626 O O . ARG A 1 80 ? -22.874 2.998 3.215 1.00 95.94 80 ARG A O 1
ATOM 633 N N . LEU A 1 81 ? -23.883 2.135 1.408 1.00 94.56 81 LEU A N 1
ATOM 634 C CA . LEU A 1 81 ? -24.332 3.416 0.846 1.00 94.56 81 LEU A CA 1
ATOM 635 C C . LEU A 1 81 ? -25.037 4.328 1.871 1.00 94.56 81 LEU A C 1
ATOM 637 O O . LEU A 1 81 ? -24.861 5.537 1.841 1.00 94.56 81 LEU A O 1
ATOM 641 N N . ALA A 1 82 ? -25.807 3.755 2.802 1.00 95.88 82 ALA A N 1
ATOM 642 C CA . ALA A 1 82 ? -26.503 4.514 3.847 1.00 95.88 82 ALA A CA 1
ATOM 643 C C . ALA A 1 82 ? -25.566 5.153 4.893 1.00 95.88 82 ALA A C 1
ATOM 645 O O . ALA A 1 82 ? -25.984 6.071 5.591 1.00 95.88 82 ALA A O 1
ATOM 646 N N . ASP A 1 83 ? -24.332 4.658 5.000 1.00 95.56 83 ASP A N 1
ATOM 647 C CA . ASP A 1 83 ? -23.315 5.104 5.955 1.00 95.56 83 ASP A CA 1
ATOM 648 C C . ASP A 1 83 ? -22.226 5.973 5.285 1.00 95.56 83 ASP A C 1
ATOM 650 O O . ASP A 1 83 ? -21.272 6.379 5.948 1.00 95.56 83 ASP A O 1
ATOM 654 N N . GLN A 1 84 ? -22.339 6.249 3.977 1.00 96.50 84 GLN A N 1
ATOM 655 C CA . GLN A 1 84 ? -21.408 7.104 3.228 1.00 96.50 84 GLN A CA 1
ATOM 656 C C . GLN A 1 84 ? -21.713 8.577 3.513 1.00 96.50 84 GLN A C 1
ATOM 658 O O . GLN A 1 84 ? -22.473 9.238 2.808 1.00 96.50 84 GLN A O 1
ATOM 663 N N . ASP A 1 85 ? -21.159 9.067 4.618 1.00 95.88 85 ASP A N 1
ATOM 664 C CA . ASP A 1 85 ? -21.299 10.447 5.064 1.00 95.88 85 ASP A CA 1
ATOM 665 C C . ASP A 1 85 ? -20.176 11.359 4.530 1.00 95.88 85 ASP A C 1
ATOM 667 O O . ASP A 1 85 ? -19.327 10.961 3.731 1.00 95.88 85 ASP A O 1
ATOM 671 N N . ALA A 1 86 ? -20.144 12.608 5.003 1.00 97.44 86 ALA A N 1
ATOM 672 C CA . ALA A 1 86 ? -19.121 13.578 4.613 1.00 97.44 86 ALA A CA 1
ATOM 673 C C . ALA A 1 86 ? -17.681 13.111 4.911 1.00 97.44 86 ALA A C 1
ATOM 675 O O . ALA A 1 86 ? -16.761 13.482 4.182 1.00 97.44 86 ALA A O 1
ATOM 676 N N . SER A 1 87 ? -17.473 12.303 5.957 1.00 96.56 87 SER A N 1
ATOM 677 C CA . SER A 1 87 ? -16.148 11.780 6.307 1.00 96.56 87 SER A CA 1
ATOM 678 C C . SER A 1 87 ? -15.698 10.726 5.298 1.00 96.56 87 SER A C 1
ATOM 680 O O . SER A 1 87 ? -14.537 10.718 4.887 1.00 96.56 87 SER A O 1
ATOM 682 N N . TRP A 1 88 ? -16.619 9.857 4.869 1.00 98.12 88 TRP A N 1
ATOM 683 C CA . TRP A 1 88 ? -16.359 8.892 3.802 1.00 98.12 88 TRP A CA 1
ATOM 684 C C . TRP A 1 88 ? -16.051 9.597 2.475 1.00 98.12 88 TRP A C 1
ATOM 686 O O . TRP A 1 88 ? -15.033 9.294 1.852 1.00 98.12 88 TRP A O 1
ATOM 696 N N . GLU A 1 89 ? -16.858 10.591 2.088 1.00 97.94 89 GLU A N 1
ATOM 697 C CA . GLU A 1 89 ? -16.658 11.367 0.851 1.00 97.94 89 GL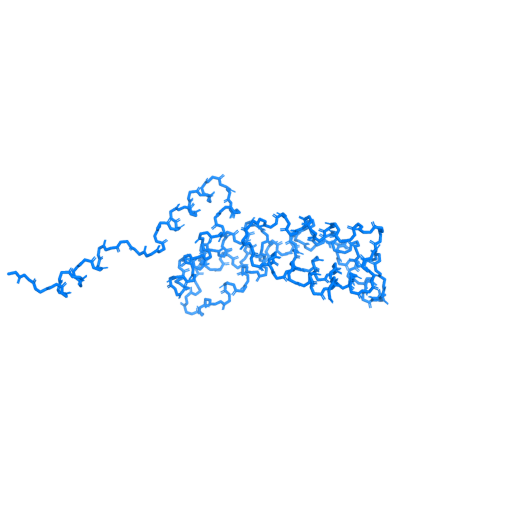U A CA 1
ATOM 698 C C . GLU A 1 89 ? -15.301 12.080 0.836 1.00 97.94 89 GLU A C 1
ATOM 700 O O . GLU A 1 89 ? -14.585 12.071 -0.167 1.00 97.94 89 GLU A O 1
ATOM 705 N N . GLN A 1 90 ? -14.893 12.650 1.974 1.00 98.06 90 GLN A N 1
ATOM 706 C CA . GLN A 1 90 ? -13.580 13.272 2.111 1.00 98.06 90 GLN A CA 1
ATOM 707 C C . GLN A 1 90 ? -12.446 12.266 1.873 1.00 98.06 90 GLN A C 1
ATOM 709 O O . GLN A 1 90 ? -11.493 12.579 1.157 1.00 98.06 90 GLN A O 1
ATOM 714 N N . LEU A 1 91 ? -12.526 11.068 2.460 1.00 98.19 91 LEU A N 1
ATOM 715 C CA . LEU A 1 91 ? -11.513 10.030 2.259 1.00 98.19 91 LEU A CA 1
ATOM 716 C C . LEU A 1 91 ? -11.511 9.517 0.820 1.00 98.19 91 LEU A C 1
ATOM 718 O O . LEU A 1 91 ? -10.435 9.314 0.258 1.00 98.19 91 LEU A O 1
ATOM 722 N N . ARG A 1 92 ? -12.684 9.369 0.194 1.00 98.19 92 ARG A N 1
ATOM 723 C CA . ARG A 1 92 ? -12.773 8.988 -1.218 1.00 98.19 92 ARG A CA 1
ATOM 724 C C . ARG A 1 92 ? -12.115 10.036 -2.114 1.00 98.19 92 ARG A C 1
ATOM 726 O O . ARG A 1 92 ? -11.305 9.675 -2.960 1.00 98.19 92 ARG A O 1
ATOM 733 N N . ALA A 1 93 ? -12.381 11.320 -1.891 1.00 98.00 93 ALA A N 1
ATOM 734 C CA . ALA A 1 93 ? -11.734 12.395 -2.640 1.00 98.00 93 ALA A CA 1
ATOM 735 C C . ALA A 1 93 ? -10.207 12.415 -2.433 1.00 98.00 93 ALA A C 1
ATOM 737 O O . ALA A 1 93 ? -9.457 12.561 -3.395 1.00 98.00 93 ALA A O 1
ATOM 738 N N . GLN A 1 94 ? -9.727 12.228 -1.198 1.00 97.31 94 GLN A N 1
ATOM 739 C CA . GLN A 1 94 ? -8.287 12.149 -0.914 1.00 97.31 94 GLN A CA 1
ATOM 740 C C . GLN A 1 94 ? -7.618 10.964 -1.614 1.00 97.31 94 GLN A C 1
ATOM 742 O O . GLN A 1 94 ? -6.520 11.113 -2.149 1.00 97.31 94 GLN A O 1
ATOM 747 N N . LEU A 1 95 ? -8.278 9.805 -1.625 1.00 95.94 95 LEU A N 1
ATOM 748 C CA . LEU A 1 95 ? -7.818 8.620 -2.338 1.00 95.94 95 LEU A CA 1
ATOM 749 C C . LEU A 1 95 ? -7.651 8.906 -3.836 1.00 95.94 95 LEU A C 1
ATOM 751 O O . LEU A 1 95 ? -6.587 8.625 -4.384 1.00 95.94 95 LEU A O 1
ATOM 755 N N . GLU A 1 96 ? -8.661 9.498 -4.479 1.00 95.12 96 GLU A N 1
ATOM 756 C CA . GLU A 1 96 ? -8.602 9.835 -5.908 1.00 95.12 96 GLU A CA 1
ATOM 757 C C . GLU A 1 96 ? -7.485 10.836 -6.216 1.00 95.12 96 GLU A C 1
ATOM 759 O O . GLU A 1 96 ? -6.704 10.616 -7.138 1.00 95.12 96 GLU A O 1
ATOM 764 N N . ILE A 1 97 ? -7.327 11.879 -5.395 1.00 94.44 97 ILE A N 1
ATOM 765 C CA . ILE A 1 97 ? -6.244 12.860 -5.560 1.00 94.44 97 ILE A CA 1
ATOM 766 C C . ILE A 1 97 ? -4.871 12.184 -5.468 1.00 94.44 97 ILE A C 1
ATOM 768 O O . ILE A 1 97 ? -3.988 12.458 -6.282 1.00 94.44 97 ILE A O 1
ATOM 772 N N . LYS A 1 98 ? -4.662 11.296 -4.486 1.00 92.38 98 LYS A N 1
ATOM 773 C CA . LYS A 1 98 ? -3.382 10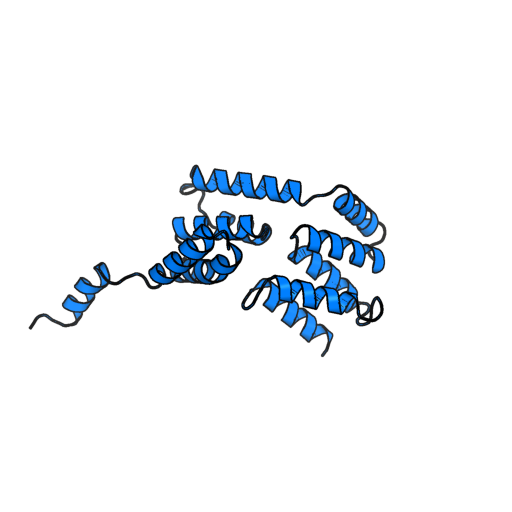.584 -4.353 1.00 92.38 98 LYS A CA 1
ATOM 774 C C . LYS A 1 98 ? -3.154 9.594 -5.494 1.00 92.38 98 LYS A C 1
ATOM 776 O O . LYS A 1 98 ? -2.012 9.438 -5.916 1.00 92.38 98 LYS A O 1
ATOM 781 N N . ARG A 1 99 ? -4.210 8.966 -6.022 1.00 90.12 99 ARG A N 1
ATOM 782 C CA . ARG A 1 99 ? -4.117 8.104 -7.208 1.00 90.12 99 ARG A CA 1
ATOM 783 C C . ARG A 1 99 ? -3.712 8.889 -8.438 1.00 90.12 99 ARG A C 1
ATOM 785 O O . ARG A 1 99 ? -2.783 8.486 -9.123 1.00 90.12 99 ARG A O 1
ATOM 792 N N . GLU A 1 100 ? -4.358 10.020 -8.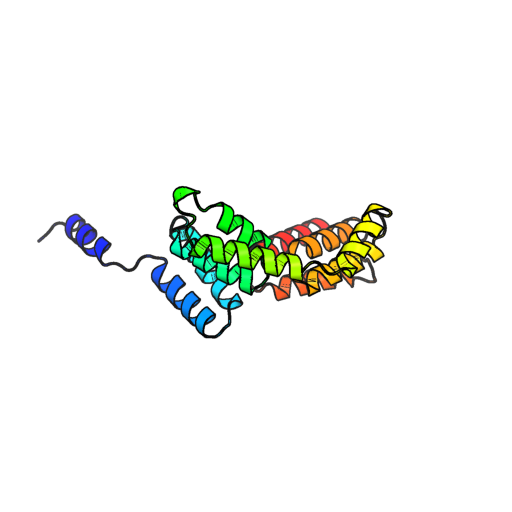687 1.00 89.00 100 GLU A N 1
ATOM 793 C CA . GLU A 1 100 ? -4.000 10.894 -9.800 1.00 89.00 100 GLU A CA 1
ATOM 794 C C . GLU A 1 100 ? -2.548 11.374 -9.669 1.00 89.00 100 GLU A C 1
ATOM 796 O O . GLU A 1 100 ? -1.786 11.295 -10.627 1.00 89.00 100 GLU A O 1
ATOM 801 N N . ALA A 1 101 ? -2.117 11.749 -8.461 1.00 87.75 101 ALA A N 1
ATOM 802 C CA . ALA A 1 101 ? -0.733 12.140 -8.202 1.00 87.75 101 ALA A CA 1
ATOM 803 C C . ALA A 1 101 ? 0.285 10.999 -8.406 1.00 87.75 101 ALA A C 1
ATOM 805 O O . ALA A 1 101 ? 1.439 11.267 -8.743 1.00 87.75 101 ALA A O 1
ATOM 806 N N . ALA A 1 102 ? -0.118 9.739 -8.211 1.00 85.81 102 ALA A N 1
ATOM 807 C CA . ALA A 1 102 ? 0.730 8.572 -8.453 1.00 85.81 102 ALA A CA 1
ATOM 808 C C . ALA A 1 102 ? 0.885 8.245 -9.952 1.00 85.81 102 ALA A C 1
ATOM 810 O O . ALA A 1 102 ? 1.834 7.554 -10.329 1.00 85.81 102 ALA A O 1
ATOM 811 N N . ARG A 1 103 ? 0.003 8.761 -10.823 1.00 85.94 103 ARG A N 1
ATOM 812 C CA . ARG A 1 103 ? 0.081 8.583 -12.281 1.00 85.94 103 ARG A CA 1
ATOM 813 C C . ARG A 1 103 ? 0.976 9.648 -12.905 1.00 85.94 103 ARG A C 1
ATOM 815 O O . ARG A 1 103 ? 0.538 10.733 -13.275 1.00 85.94 103 ARG A O 1
ATOM 822 N N . SER A 1 104 ? 2.262 9.335 -13.032 1.00 88.25 104 SER A N 1
ATOM 823 C CA . SER A 1 104 ? 3.186 10.196 -13.768 1.00 88.25 104 SER A CA 1
ATOM 824 C C . SER A 1 104 ? 3.084 9.948 -15.283 1.00 88.25 104 SER A C 1
ATOM 826 O O . SER A 1 104 ? 2.856 8.808 -15.698 1.00 88.25 104 SER A O 1
ATOM 828 N N . PRO A 1 105 ? 3.345 10.964 -16.132 1.00 90.44 105 PRO A N 1
ATOM 829 C CA . PRO A 1 105 ? 3.439 10.769 -17.583 1.00 90.44 105 PRO A CA 1
ATOM 830 C C . PRO A 1 105 ? 4.462 9.697 -17.981 1.00 90.44 105 PRO A C 1
ATOM 832 O O . PRO A 1 105 ? 4.342 9.069 -19.029 1.00 90.44 105 PRO A O 1
ATOM 835 N N . GLU A 1 106 ? 5.477 9.480 -17.142 1.00 92.12 106 GLU A N 1
ATOM 836 C CA . GLU A 1 106 ? 6.477 8.439 -17.351 1.00 92.12 106 GLU A CA 1
ATOM 837 C C . GLU A 1 106 ? 5.911 7.032 -17.127 1.00 92.12 106 GLU A C 1
ATOM 839 O O . GLU A 1 106 ? 6.163 6.150 -17.945 1.00 92.12 106 GLU A O 1
ATOM 844 N N . ILE A 1 107 ? 5.109 6.823 -16.076 1.00 93.75 107 ILE A N 1
ATOM 845 C CA . ILE A 1 107 ? 4.406 5.549 -15.857 1.00 93.75 107 ILE A CA 1
ATOM 846 C C . ILE A 1 107 ? 3.476 5.265 -17.035 1.00 93.75 107 ILE A C 1
ATOM 848 O O . ILE A 1 107 ? 3.551 4.184 -17.611 1.00 93.75 107 ILE A O 1
ATOM 852 N N . GLU A 1 108 ? 2.676 6.245 -17.459 1.00 93.81 108 GLU A N 1
ATOM 853 C CA . GLU A 1 108 ? 1.751 6.072 -18.586 1.00 93.81 108 GLU A CA 1
ATOM 854 C C . GLU A 1 108 ? 2.485 5.734 -19.894 1.00 93.81 108 GLU A C 1
ATOM 856 O O . GLU A 1 108 ? 2.068 4.846 -20.641 1.00 93.81 108 GLU A O 1
ATOM 861 N N . ALA A 1 109 ? 3.611 6.397 -20.170 1.00 95.31 109 ALA A N 1
ATOM 862 C CA . ALA A 1 109 ? 4.424 6.104 -21.346 1.00 95.31 109 ALA A CA 1
ATOM 863 C C . ALA A 1 109 ? 5.043 4.695 -21.292 1.00 95.31 109 ALA A C 1
ATOM 865 O O . ALA A 1 109 ? 5.103 4.004 -22.313 1.00 95.31 109 ALA A O 1
ATOM 866 N N . LEU A 1 110 ? 5.503 4.251 -20.117 1.00 96.38 110 LEU A N 1
ATOM 867 C CA . LEU A 1 110 ? 6.038 2.902 -19.919 1.00 96.38 110 LEU A CA 1
ATOM 868 C C . LEU A 1 110 ? 4.946 1.832 -20.059 1.00 96.38 110 LEU A C 1
ATOM 870 O O . LEU A 1 110 ? 5.188 0.822 -20.717 1.00 96.38 110 LEU A O 1
ATOM 874 N N . GLU A 1 111 ? 3.749 2.062 -19.515 1.00 95.31 111 GLU A N 1
ATOM 875 C CA . GLU A 1 111 ? 2.580 1.185 -19.674 1.00 95.31 111 GLU A CA 1
ATOM 876 C C . GLU A 1 111 ? 2.202 1.012 -21.150 1.00 95.31 111 GLU A C 1
ATOM 878 O O . GLU A 1 111 ? 2.039 -0.115 -21.622 1.00 95.31 111 GLU A O 1
ATOM 883 N N . GLN A 1 112 ? 2.113 2.117 -21.900 1.00 96.25 112 GLN A N 1
ATOM 884 C CA . GLN A 1 112 ? 1.787 2.093 -23.329 1.00 96.25 112 GLN A CA 1
ATOM 885 C C . GLN A 1 112 ? 2.819 1.298 -24.128 1.00 96.25 112 GLN A C 1
ATOM 887 O O . GLN A 1 112 ? 2.462 0.408 -24.899 1.00 96.25 112 GLN A O 1
ATOM 892 N N . ARG A 1 113 ? 4.110 1.563 -23.902 1.00 96.75 113 ARG A N 1
ATOM 893 C CA . ARG A 1 113 ? 5.185 0.823 -24.572 1.00 96.75 113 ARG A CA 1
ATOM 894 C C . ARG A 1 113 ? 5.161 -0.657 -24.197 1.00 96.75 113 ARG A C 1
ATOM 896 O O . ARG A 1 113 ? 5.354 -1.506 -25.060 1.00 96.75 113 ARG A O 1
ATOM 903 N N . LEU A 1 114 ? 4.891 -0.987 -22.933 1.00 96.06 114 LEU A N 1
ATOM 904 C CA . LEU A 1 114 ? 4.842 -2.377 -22.483 1.00 96.06 114 LEU A CA 1
ATOM 905 C C . LEU A 1 114 ? 3.646 -3.122 -23.083 1.00 96.06 114 LEU A C 1
ATOM 907 O O . LEU A 1 114 ? 3.752 -4.317 -23.343 1.00 96.06 114 LEU A O 1
ATOM 911 N N . ALA A 1 115 ? 2.535 -2.435 -23.354 1.00 95.38 115 ALA A N 1
ATOM 912 C CA . ALA A 1 115 ? 1.406 -3.017 -24.072 1.00 95.38 115 ALA A CA 1
ATOM 913 C C . ALA A 1 115 ? 1.765 -3.393 -25.524 1.00 95.38 115 ALA A C 1
ATOM 915 O O . ALA A 1 115 ? 1.276 -4.401 -26.032 1.00 95.38 115 ALA A O 1
ATOM 916 N N . GLU A 1 116 ? 2.643 -2.623 -26.174 1.00 96.94 116 GLU A N 1
ATOM 917 C CA . GLU A 1 116 ? 3.157 -2.918 -27.519 1.00 96.94 116 GLU A CA 1
ATOM 918 C C . GLU A 1 116 ? 4.238 -4.009 -27.511 1.00 96.94 116 GLU A C 1
ATOM 920 O O . GLU A 1 116 ? 4.317 -4.811 -28.444 1.00 96.94 116 GLU A O 1
ATOM 925 N N . THR A 1 117 ? 5.037 -4.089 -26.442 1.00 94.50 117 THR A N 1
ATOM 926 C CA . THR A 1 117 ? 6.082 -5.109 -26.264 1.00 94.50 117 THR A CA 1
ATOM 927 C C . THR A 1 117 ? 5.949 -5.855 -24.927 1.00 94.50 117 THR A C 1
ATOM 929 O O . THR A 1 117 ? 6.803 -5.699 -24.049 1.00 94.50 117 THR A O 1
ATOM 932 N N . PRO A 1 118 ? 4.932 -6.725 -24.749 1.00 92.62 118 PRO A N 1
ATOM 933 C CA . PRO A 1 118 ? 4.646 -7.371 -23.459 1.00 92.62 118 PRO A CA 1
ATOM 934 C C . PRO A 1 118 ? 5.765 -8.271 -22.933 1.00 92.62 118 PRO A C 1
ATOM 936 O O . PRO A 1 118 ? 5.802 -8.588 -21.736 1.00 92.62 118 PRO A O 1
ATOM 939 N N . ASP A 1 119 ? 6.655 -8.700 -23.831 1.00 93.56 119 ASP A N 1
ATOM 940 C CA . ASP A 1 119 ? 7.768 -9.592 -23.534 1.00 93.56 119 ASP A CA 1
ATOM 941 C C . ASP A 1 119 ? 9.077 -8.895 -23.173 1.00 93.56 119 ASP A C 1
ATOM 943 O O . ASP A 1 119 ? 10.021 -9.568 -22.759 1.00 93.56 119 ASP A O 1
ATOM 947 N N . ASP A 1 120 ? 9.111 -7.565 -23.240 1.00 96.06 120 ASP A N 1
ATOM 948 C CA . ASP A 1 120 ? 10.265 -6.776 -22.829 1.00 96.06 120 ASP A CA 1
ATOM 949 C C . ASP A 1 120 ? 10.381 -6.744 -21.293 1.00 96.06 120 ASP A C 1
ATOM 951 O O . ASP A 1 120 ? 9.634 -6.058 -20.585 1.00 96.06 120 ASP A O 1
ATOM 955 N N . LEU A 1 121 ? 11.314 -7.544 -20.769 1.00 95.94 121 LEU A N 1
ATOM 956 C CA . LEU A 1 121 ? 11.576 -7.649 -19.333 1.00 95.94 121 LEU A CA 1
ATOM 957 C C . LEU A 1 121 ? 12.229 -6.387 -18.765 1.00 95.94 121 LEU A C 1
ATOM 959 O O . LEU A 1 121 ? 11.936 -6.024 -17.626 1.00 95.94 121 LEU A O 1
ATOM 963 N N . GLU A 1 122 ? 13.049 -5.693 -19.555 1.00 95.50 122 GLU A N 1
ATOM 964 C CA . GLU A 1 122 ? 13.720 -4.463 -19.132 1.00 95.50 122 GLU A CA 1
ATOM 965 C C . GLU A 1 122 ? 12.716 -3.325 -18.990 1.00 95.50 122 GLU A C 1
ATOM 967 O O . GLU A 1 122 ? 12.708 -2.602 -17.992 1.00 95.50 122 GLU A O 1
ATOM 972 N N . LEU A 1 123 ? 11.800 -3.207 -19.949 1.00 96.69 123 LEU A N 1
ATOM 973 C CA . LEU A 1 123 ? 10.722 -2.229 -19.881 1.00 96.69 123 LEU A CA 1
ATOM 974 C C . LEU A 1 123 ? 9.790 -2.500 -18.694 1.00 96.69 123 LEU A C 1
ATOM 976 O O . LEU A 1 123 ? 9.420 -1.582 -17.961 1.00 96.69 123 LEU A O 1
ATOM 980 N N . ARG A 1 124 ? 9.464 -3.774 -18.450 1.00 97.25 124 ARG A N 1
ATOM 981 C CA . ARG A 1 124 ? 8.683 -4.185 -17.277 1.00 97.25 124 ARG A CA 1
ATOM 982 C C . ARG A 1 124 ? 9.419 -3.890 -15.968 1.00 97.25 124 ARG A C 1
ATOM 984 O O . ARG A 1 124 ? 8.784 -3.519 -14.983 1.00 97.25 124 ARG A O 1
ATOM 991 N N . HIS A 1 125 ? 10.743 -4.035 -15.946 1.00 96.62 125 HIS A N 1
ATOM 992 C CA . HIS A 1 125 ? 11.565 -3.712 -14.783 1.00 96.62 125 HIS A CA 1
ATOM 993 C C . HIS A 1 125 ? 11.567 -2.206 -14.500 1.00 96.62 125 HIS A C 1
ATOM 995 O O . HIS A 1 125 ? 11.365 -1.795 -13.359 1.00 96.62 125 HIS A O 1
ATOM 1001 N N . GLN A 1 126 ? 11.731 -1.378 -15.536 1.00 95.88 126 GLN A N 1
ATOM 1002 C CA . GLN A 1 126 ? 11.638 0.081 -15.424 1.00 95.88 126 GLN A CA 1
ATOM 1003 C C . GLN A 1 126 ? 10.275 0.507 -14.873 1.00 95.88 126 GLN A C 1
ATOM 1005 O O . GLN A 1 126 ? 10.212 1.299 -13.933 1.00 95.88 126 GLN A O 1
ATOM 1010 N N . LEU A 1 127 ? 9.193 -0.076 -15.396 1.00 96.44 127 LEU A N 1
ATOM 1011 C CA . LEU A 1 127 ? 7.843 0.181 -14.905 1.00 96.44 127 LEU A CA 1
ATOM 1012 C C . LEU A 1 127 ? 7.685 -0.216 -13.427 1.00 96.44 127 LEU A C 1
ATOM 1014 O O . LEU A 1 127 ? 7.162 0.565 -12.636 1.00 96.44 127 LEU A O 1
ATOM 1018 N N . ALA A 1 128 ? 8.213 -1.374 -13.018 1.00 96.12 128 ALA A N 1
ATOM 1019 C CA . ALA A 1 128 ? 8.183 -1.803 -11.619 1.00 96.12 128 ALA A CA 1
ATOM 1020 C C . ALA A 1 128 ? 8.893 -0.826 -10.665 1.00 96.12 128 ALA A C 1
ATOM 1022 O O . ALA A 1 128 ? 8.422 -0.586 -9.550 1.00 96.12 128 ALA A O 1
ATOM 1023 N N . VAL A 1 129 ? 10.019 -0.250 -11.096 1.00 94.62 129 VAL A N 1
ATOM 1024 C CA . VAL A 1 129 ? 10.739 0.774 -10.327 1.00 94.62 129 VAL A CA 1
ATOM 1025 C C . VAL A 1 129 ? 9.879 2.030 -10.172 1.00 94.62 129 VAL A C 1
ATOM 1027 O O . VAL A 1 129 ? 9.757 2.546 -9.061 1.00 94.62 129 VAL A O 1
ATOM 1030 N N . GLN A 1 130 ? 9.229 2.494 -11.243 1.00 94.50 130 GLN A N 1
ATOM 1031 C CA . GLN A 1 130 ? 8.358 3.673 -11.176 1.00 94.50 130 GLN A CA 1
ATOM 1032 C C . GLN A 1 130 ? 7.121 3.444 -10.297 1.00 94.50 130 GLN A C 1
ATOM 1034 O O . GLN A 1 130 ? 6.757 4.311 -9.498 1.00 94.50 130 GLN A O 1
ATOM 1039 N N . TYR A 1 131 ? 6.513 2.259 -10.365 1.00 93.38 131 TYR A N 1
ATOM 1040 C CA . TYR A 1 131 ? 5.435 1.888 -9.452 1.00 93.38 131 TYR A CA 1
ATOM 1041 C C . TYR A 1 131 ? 5.899 1.857 -7.991 1.00 93.38 131 TYR A C 1
ATOM 1043 O O . TYR A 1 131 ? 5.233 2.412 -7.122 1.00 93.38 131 TYR A O 1
ATOM 1051 N N . THR A 1 132 ? 7.086 1.310 -7.711 1.00 91.44 132 THR A N 1
ATOM 1052 C CA . THR A 1 132 ? 7.644 1.306 -6.346 1.00 91.44 132 THR A CA 1
ATOM 1053 C C . THR A 1 132 ? 7.846 2.731 -5.824 1.00 91.44 132 THR A C 1
ATOM 1055 O O . THR A 1 132 ? 7.462 3.035 -4.697 1.00 91.44 132 THR A O 1
ATOM 1058 N N . ASN A 1 133 ? 8.387 3.627 -6.654 1.00 88.44 133 ASN A N 1
ATOM 1059 C CA . ASN A 1 133 ? 8.640 5.022 -6.284 1.00 88.44 133 ASN A CA 1
ATOM 1060 C C . ASN A 1 133 ? 7.359 5.836 -6.052 1.00 88.44 133 ASN A C 1
ATOM 1062 O O . ASN A 1 133 ? 7.374 6.793 -5.282 1.00 88.44 133 ASN A O 1
ATOM 1066 N N . SER A 1 134 ? 6.262 5.468 -6.715 1.00 87.69 134 SER A N 1
ATOM 1067 C CA . SER A 1 134 ? 4.958 6.130 -6.584 1.00 87.69 134 SER A CA 1
ATOM 1068 C C . SER A 1 134 ? 4.055 5.499 -5.515 1.00 87.69 134 SER A C 1
ATOM 1070 O O . SER A 1 134 ? 2.926 5.947 -5.332 1.00 87.69 134 SER A O 1
ATOM 1072 N N . GLY A 1 135 ? 4.537 4.482 -4.790 1.00 84.81 135 GLY A N 1
ATOM 1073 C CA . GLY A 1 135 ? 3.762 3.777 -3.763 1.00 84.81 135 GLY A CA 1
ATOM 1074 C C . GLY A 1 135 ? 2.765 2.748 -4.312 1.00 84.81 135 GLY A C 1
ATOM 1075 O O . GLY A 1 135 ? 2.018 2.150 -3.544 1.00 84.81 135 GLY A O 1
ATOM 1076 N N . GLN A 1 136 ? 2.781 2.486 -5.622 1.00 88.50 136 GLN A N 1
ATOM 1077 C CA . GLN A 1 136 ? 1.985 1.454 -6.302 1.00 88.50 136 GLN A CA 1
ATOM 1078 C C . GLN A 1 136 ? 2.634 0.072 -6.111 1.00 88.50 136 GLN A C 1
ATOM 1080 O O . GLN A 1 136 ? 3.141 -0.575 -7.029 1.00 88.50 136 GLN A O 1
ATOM 1085 N N . PHE A 1 137 ? 2.729 -0.357 -4.850 1.00 91.00 137 PHE A N 1
ATOM 1086 C CA . PHE A 1 137 ? 3.521 -1.525 -4.461 1.00 91.00 137 PHE A CA 1
ATOM 1087 C C . PHE A 1 137 ? 2.990 -2.836 -5.044 1.00 91.00 137 PHE A C 1
ATOM 1089 O O . PHE A 1 137 ? 3.779 -3.737 -5.340 1.00 91.00 137 PHE A O 1
ATOM 1096 N N . ARG A 1 138 ? 1.668 -2.969 -5.206 1.00 90.94 138 ARG A N 1
ATOM 1097 C CA . ARG A 1 138 ? 1.063 -4.180 -5.766 1.00 90.94 138 ARG A CA 1
ATOM 1098 C C . ARG A 1 138 ? 1.482 -4.340 -7.224 1.00 90.94 138 ARG A C 1
ATOM 1100 O O . ARG A 1 138 ? 2.063 -5.367 -7.562 1.00 90.94 138 ARG A O 1
ATOM 1107 N N . GLU A 1 139 ? 1.270 -3.319 -8.040 1.00 92.69 139 GLU A N 1
ATOM 1108 C CA . GLU A 1 139 ? 1.605 -3.270 -9.463 1.00 92.69 139 GLU A CA 1
ATOM 1109 C C . GLU A 1 139 ? 3.104 -3.473 -9.690 1.00 92.69 139 GLU A C 1
ATOM 1111 O O . GLU A 1 139 ? 3.514 -4.258 -10.554 1.00 92.69 139 GLU A O 1
ATOM 1116 N N . ALA A 1 140 ? 3.936 -2.840 -8.855 1.00 94.94 140 ALA A N 1
ATOM 1117 C CA . ALA A 1 140 ? 5.378 -3.050 -8.861 1.00 94.94 140 ALA A CA 1
ATOM 1118 C C . ALA A 1 140 ? 5.733 -4.528 -8.666 1.00 94.94 140 ALA A C 1
ATOM 1120 O O . ALA A 1 140 ? 6.460 -5.118 -9.469 1.00 94.94 140 ALA A O 1
ATOM 1121 N N . MET A 1 141 ? 5.202 -5.154 -7.614 1.00 95.50 141 MET A N 1
ATOM 1122 C CA . MET A 1 141 ? 5.515 -6.544 -7.296 1.00 95.50 141 MET A CA 1
ATOM 1123 C C . MET A 1 141 ? 4.924 -7.533 -8.308 1.00 95.50 141 MET A C 1
ATOM 1125 O O . MET A 1 141 ? 5.541 -8.568 -8.565 1.00 95.50 141 MET A O 1
ATOM 1129 N N . GLU A 1 142 ? 3.789 -7.229 -8.941 1.00 95.69 142 GLU A N 1
ATOM 1130 C CA . GLU A 1 142 ? 3.259 -8.019 -10.062 1.00 95.69 142 GLU A CA 1
ATOM 1131 C C . GLU A 1 142 ? 4.191 -7.984 -11.271 1.00 95.69 142 GLU A C 1
ATOM 1133 O O . GLU A 1 142 ? 4.502 -9.039 -11.838 1.00 95.69 142 GLU A O 1
ATOM 1138 N N . CYS A 1 143 ? 4.701 -6.800 -11.623 1.00 96.75 143 CYS A N 1
ATOM 1139 C CA . CYS A 1 143 ? 5.700 -6.647 -12.675 1.00 96.75 143 CYS A CA 1
ATOM 1140 C C . CYS A 1 143 ? 6.955 -7.468 -12.359 1.00 96.75 143 CYS A C 1
ATOM 1142 O O . CYS A 1 143 ? 7.405 -8.249 -13.200 1.00 96.75 143 CYS A O 1
ATOM 1144 N N . ILE A 1 144 ? 7.470 -7.367 -11.131 1.00 97.56 144 ILE A N 1
ATOM 1145 C CA . ILE A 1 144 ? 8.675 -8.086 -10.706 1.00 97.56 144 ILE A CA 1
ATOM 1146 C C . ILE A 1 144 ? 8.467 -9.604 -10.732 1.00 97.56 144 ILE A C 1
ATOM 1148 O O . ILE A 1 144 ? 9.290 -10.329 -11.288 1.00 97.56 144 ILE A O 1
ATOM 1152 N N . ILE A 1 145 ? 7.356 -10.110 -10.190 1.00 97.38 145 ILE A N 1
ATOM 1153 C CA . ILE A 1 145 ? 7.040 -11.546 -10.224 1.00 97.38 145 ILE A CA 1
ATOM 1154 C C . ILE A 1 145 ? 6.919 -12.053 -11.663 1.00 97.38 145 ILE A C 1
ATOM 1156 O O . ILE A 1 145 ? 7.366 -13.161 -11.960 1.00 97.38 145 ILE A O 1
ATOM 1160 N N . ALA A 1 146 ? 6.334 -11.267 -12.568 1.00 96.25 146 ALA A N 1
ATOM 1161 C CA . ALA A 1 146 ? 6.241 -11.646 -13.971 1.00 96.25 146 ALA A CA 1
ATOM 1162 C C . ALA A 1 146 ? 7.618 -11.740 -14.650 1.00 96.25 146 ALA A C 1
ATOM 1164 O O . ALA A 1 146 ? 7.817 -12.645 -15.462 1.00 96.25 146 ALA A O 1
ATOM 1165 N N . ILE A 1 147 ? 8.570 -10.873 -14.284 1.00 96.94 147 ILE A N 1
ATOM 1166 C CA . ILE A 1 147 ? 9.965 -10.977 -14.737 1.00 96.94 147 ILE A CA 1
ATOM 1167 C C . ILE A 1 147 ? 10.603 -12.252 -14.182 1.00 96.94 147 ILE A C 1
ATOM 1169 O O . ILE A 1 147 ? 11.072 -13.082 -14.954 1.00 96.94 147 ILE A O 1
ATOM 1173 N N . LEU A 1 148 ? 10.541 -12.462 -12.863 1.00 96.38 148 LEU A N 1
ATOM 1174 C CA . LEU A 1 148 ? 11.193 -13.593 -12.186 1.00 96.38 148 LEU A CA 1
ATOM 1175 C C . LEU A 1 148 ? 10.653 -14.964 -12.611 1.00 96.38 148 LEU A C 1
ATOM 1177 O O . LEU A 1 148 ? 11.368 -15.959 -12.535 1.00 96.38 148 LEU A O 1
ATOM 1181 N N . ARG A 1 149 ? 9.399 -15.030 -13.074 1.00 95.62 149 ARG A N 1
ATOM 1182 C CA . ARG A 1 149 ? 8.817 -16.237 -13.685 1.00 95.62 149 ARG A CA 1
ATOM 1183 C C . ARG A 1 149 ? 9.475 -16.622 -15.007 1.00 95.62 149 ARG A C 1
ATOM 1185 O O . ARG A 1 149 ? 9.429 -17.790 -15.375 1.00 95.62 149 ARG A O 1
ATOM 1192 N N . ARG A 1 150 ? 10.005 -15.645 -15.743 1.00 95.19 150 ARG A N 1
ATOM 1193 C CA . ARG A 1 150 ? 10.639 -15.838 -17.053 1.00 95.19 150 ARG A CA 1
ATOM 1194 C C . ARG A 1 150 ? 12.147 -15.967 -16.927 1.00 95.19 150 ARG A C 1
ATOM 1196 O O . ARG A 1 150 ? 12.728 -16.852 -17.544 1.00 95.19 150 ARG A O 1
ATOM 1203 N N . ASP A 1 151 ? 12.747 -15.114 -16.108 1.00 95.44 151 ASP A N 1
ATOM 1204 C CA . ASP A 1 151 ? 14.169 -15.129 -15.805 1.00 95.44 151 ASP A CA 1
ATOM 1205 C C . ASP A 1 151 ? 14.396 -14.810 -14.322 1.00 95.44 151 ASP A C 1
ATOM 1207 O O . ASP A 1 151 ? 14.289 -13.670 -13.865 1.00 95.44 151 ASP A O 1
ATOM 1211 N N . LEU A 1 152 ? 14.722 -15.850 -13.556 1.00 93.75 152 LEU A N 1
ATOM 1212 C CA . LEU A 1 152 ? 14.956 -15.752 -12.118 1.00 93.75 152 LEU A CA 1
ATOM 1213 C C . LEU A 1 152 ? 16.252 -14.988 -11.781 1.00 93.75 152 LEU A C 1
ATOM 1215 O O . LEU A 1 152 ? 16.382 -14.470 -10.669 1.00 93.75 152 LEU A O 1
ATOM 1219 N N . ASN A 1 153 ? 17.202 -14.923 -12.721 1.00 94.12 153 ASN A N 1
ATOM 1220 C CA . ASN A 1 153 ? 18.478 -14.224 -12.567 1.00 94.12 153 ASN A CA 1
ATOM 1221 C C . ASN A 1 153 ? 18.527 -12.912 -13.370 1.00 94.12 153 ASN A C 1
ATOM 1223 O O . ASN A 1 153 ? 19.613 -12.377 -13.594 1.00 94.12 153 ASN A O 1
ATOM 1227 N N . HIS A 1 154 ? 17.365 -12.383 -13.771 1.00 96.38 154 HIS A N 1
ATOM 1228 C CA . HIS A 1 154 ? 17.259 -11.146 -14.541 1.00 96.38 154 HIS A CA 1
ATOM 1229 C C . HIS A 1 154 ? 18.083 -10.010 -13.919 1.00 96.38 154 HIS A C 1
ATOM 1231 O O . HIS A 1 154 ? 18.042 -9.794 -12.698 1.00 96.38 154 HIS A O 1
ATOM 1237 N N . ALA A 1 155 ? 18.815 -9.289 -14.773 1.00 93.12 155 ALA A N 1
ATOM 1238 C CA . ALA A 1 155 ? 19.728 -8.214 -14.391 1.00 93.12 155 ALA A CA 1
ATOM 1239 C C . ALA A 1 155 ? 20.706 -8.626 -13.267 1.00 93.12 155 ALA A C 1
ATOM 1241 O O . ALA A 1 155 ? 20.841 -7.928 -12.262 1.00 93.12 155 ALA A O 1
ATOM 1242 N N . ASP A 1 156 ? 21.327 -9.804 -13.396 1.00 93.50 156 ASP A N 1
ATOM 1243 C CA . ASP A 1 156 ? 22.251 -10.390 -12.410 1.00 93.50 156 ASP A CA 1
ATOM 1244 C C . ASP A 1 156 ? 21.656 -10.480 -10.989 1.00 93.50 156 ASP A C 1
ATOM 1246 O O . ASP A 1 156 ? 22.328 -10.290 -9.973 1.00 93.50 156 ASP A O 1
ATOM 1250 N N . GLY A 1 157 ? 20.348 -10.743 -10.915 1.00 93.56 157 GLY A N 1
ATOM 1251 C CA . GLY A 1 157 ? 19.594 -10.840 -9.666 1.00 93.56 157 GLY A CA 1
ATOM 1252 C C . GLY A 1 157 ? 19.108 -9.501 -9.097 1.00 93.56 157 GLY A C 1
ATOM 1253 O O . GLY A 1 157 ? 18.472 -9.494 -8.036 1.00 93.56 157 GLY A O 1
ATOM 1254 N N . ALA A 1 158 ? 19.333 -8.374 -9.781 1.00 94.56 158 ALA A N 1
ATOM 1255 C CA . ALA A 1 158 ? 18.868 -7.059 -9.333 1.00 94.56 158 ALA A CA 1
ATOM 1256 C C . ALA A 1 158 ? 17.339 -6.996 -9.193 1.00 94.56 158 ALA A C 1
ATOM 1258 O O . ALA A 1 158 ? 16.830 -6.432 -8.227 1.00 94.56 158 ALA A O 1
ATOM 1259 N N . THR A 1 159 ? 16.595 -7.647 -10.087 1.00 95.75 159 THR A N 1
ATOM 1260 C CA . THR A 1 159 ? 15.125 -7.667 -10.029 1.00 95.75 159 THR A CA 1
ATOM 1261 C C . THR A 1 159 ? 14.597 -8.434 -8.818 1.00 95.75 159 THR A C 1
ATOM 1263 O O . THR A 1 159 ? 13.644 -8.007 -8.167 1.00 95.75 159 THR A O 1
ATOM 1266 N N . LYS A 1 160 ? 15.255 -9.536 -8.444 1.00 95.88 160 LYS A N 1
ATOM 1267 C CA . LYS A 1 160 ? 14.930 -10.263 -7.210 1.00 95.88 160 LYS A CA 1
ATOM 1268 C C . LYS A 1 160 ? 15.233 -9.416 -5.977 1.00 95.88 160 LYS A C 1
ATOM 1270 O O . LYS A 1 160 ? 14.458 -9.433 -5.023 1.00 95.88 160 LYS A O 1
ATOM 1275 N N . LYS A 1 161 ? 16.347 -8.681 -5.994 1.00 95.94 161 LYS A N 1
ATOM 1276 C CA . LYS A 1 161 ? 16.698 -7.753 -4.919 1.00 95.94 161 LYS A CA 1
ATOM 1277 C C . LYS A 1 161 ? 15.641 -6.656 -4.769 1.00 95.94 161 LYS A C 1
ATOM 1279 O O . LYS A 1 161 ? 15.189 -6.442 -3.653 1.00 95.94 161 LYS A O 1
ATOM 1284 N N . LEU A 1 162 ? 15.190 -6.055 -5.874 1.00 95.56 162 LEU A N 1
ATOM 1285 C CA . LEU A 1 162 ? 14.120 -5.055 -5.861 1.00 95.56 162 LEU A CA 1
ATOM 1286 C C . LEU A 1 162 ? 12.863 -5.590 -5.162 1.00 95.56 162 LEU A C 1
ATOM 1288 O O . LEU A 1 162 ? 12.348 -4.926 -4.274 1.00 95.56 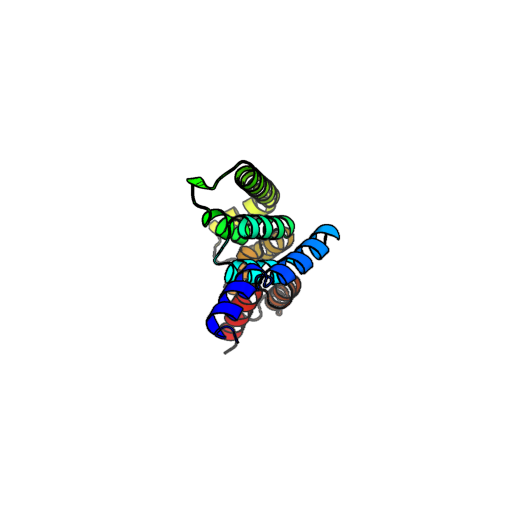162 LEU A O 1
ATOM 1292 N N . LEU A 1 163 ? 12.427 -6.820 -5.468 1.00 96.12 163 LEU A N 1
ATOM 1293 C CA . LEU A 1 163 ? 11.282 -7.431 -4.778 1.00 96.12 163 LEU A CA 1
ATOM 1294 C C . LEU A 1 163 ? 11.483 -7.514 -3.261 1.00 96.12 163 LEU A C 1
ATOM 1296 O O . LEU A 1 163 ? 10.567 -7.220 -2.499 1.00 96.12 163 LEU A O 1
ATOM 1300 N N . LEU A 1 164 ? 12.663 -7.956 -2.821 1.00 95.00 164 LEU A N 1
ATOM 1301 C CA . LEU A 1 164 ? 12.975 -8.097 -1.399 1.00 95.00 164 LEU A CA 1
ATOM 1302 C C . LEU A 1 164 ? 13.021 -6.738 -0.694 1.00 95.00 164 LEU A C 1
ATOM 1304 O O . LEU A 1 164 ? 12.500 -6.626 0.414 1.00 95.00 164 LEU A O 1
ATOM 1308 N N . ASP A 1 165 ? 13.591 -5.725 -1.345 1.00 94.69 165 ASP A N 1
ATOM 1309 C CA . ASP A 1 165 ? 13.662 -4.360 -0.826 1.00 94.69 165 ASP A CA 1
ATOM 1310 C C . ASP A 1 165 ? 12.250 -3.744 -0.724 1.00 94.69 165 ASP A C 1
ATOM 1312 O O . ASP A 1 165 ? 11.901 -3.200 0.324 1.00 94.69 165 ASP A O 1
ATOM 1316 N N . THR A 1 166 ? 11.391 -3.927 -1.738 1.00 93.12 166 THR A N 1
ATOM 1317 C CA . THR A 1 166 ? 9.979 -3.495 -1.714 1.00 93.12 166 THR A CA 1
ATOM 1318 C C . THR A 1 166 ? 9.170 -4.219 -0.629 1.00 93.12 166 THR A C 1
ATOM 1320 O O . THR A 1 166 ? 8.368 -3.613 0.076 1.00 93.12 166 THR A O 1
ATOM 1323 N N . ILE A 1 167 ? 9.387 -5.523 -0.437 1.00 93.31 167 ILE A N 1
ATOM 1324 C CA . ILE A 1 167 ? 8.758 -6.293 0.651 1.00 93.31 167 ILE A CA 1
ATOM 1325 C C . ILE A 1 167 ? 9.213 -5.768 2.017 1.00 93.31 167 ILE A C 1
ATOM 1327 O O . ILE A 1 167 ? 8.406 -5.663 2.940 1.00 93.31 167 ILE A O 1
ATOM 1331 N N . ALA A 1 168 ? 10.500 -5.449 2.166 1.00 91.25 168 ALA A N 1
ATOM 1332 C CA . ALA A 1 168 ? 11.047 -4.931 3.413 1.00 91.25 168 ALA A CA 1
ATOM 1333 C C . ALA A 1 168 ? 10.516 -3.526 3.739 1.00 91.25 168 ALA A C 1
ATOM 1335 O O . ALA A 1 168 ? 10.281 -3.237 4.914 1.00 91.25 168 ALA A O 1
ATOM 1336 N N . SER A 1 169 ? 10.283 -2.681 2.727 1.00 88.75 169 SER A N 1
ATOM 1337 C CA . SER A 1 169 ? 9.774 -1.318 2.926 1.00 88.75 169 SER A CA 1
ATOM 1338 C C . SER A 1 169 ? 8.325 -1.262 3.411 1.00 88.75 169 SER A C 1
ATOM 1340 O O . SER A 1 169 ? 7.954 -0.293 4.063 1.00 88.75 169 SER A O 1
ATOM 1342 N N . LEU A 1 170 ? 7.513 -2.291 3.144 1.00 84.81 170 LEU A N 1
ATOM 1343 C CA . LEU A 1 170 ? 6.128 -2.377 3.636 1.00 84.81 170 LEU A CA 1
ATOM 1344 C C . LEU A 1 170 ? 6.034 -2.645 5.148 1.00 84.81 170 LEU A C 1
ATOM 1346 O O . LEU A 1 170 ? 4.997 -2.405 5.762 1.00 84.81 170 LEU A O 1
ATOM 1350 N N . GLY A 1 171 ? 7.118 -3.123 5.763 1.00 77.88 171 GLY A N 1
ATOM 1351 C CA . GLY A 1 171 ? 7.169 -3.410 7.192 1.00 77.88 171 GLY A CA 1
ATOM 1352 C C . GLY A 1 171 ? 6.728 -4.829 7.572 1.00 77.88 171 GLY A C 1
ATOM 1353 O O . GLY A 1 171 ? 6.247 -5.635 6.774 1.00 77.88 171 GLY A O 1
ATOM 1354 N N . LYS A 1 172 ? 6.969 -5.182 8.839 1.00 76.38 172 LYS A N 1
ATOM 1355 C CA . LYS A 1 172 ? 6.723 -6.536 9.358 1.00 76.38 172 LYS A CA 1
ATOM 1356 C C . LYS A 1 172 ? 5.231 -6.787 9.560 1.00 76.38 172 LYS A C 1
ATOM 1358 O O . LYS A 1 172 ? 4.548 -5.983 10.179 1.00 76.38 172 LYS A O 1
ATOM 1363 N N . GLY A 1 173 ? 4.766 -7.962 9.135 1.00 74.56 173 GLY A N 1
ATOM 1364 C CA . GLY A 1 173 ? 3.370 -8.378 9.308 1.00 74.56 173 GLY A CA 1
ATOM 1365 C C . GLY A 1 173 ? 2.420 -7.822 8.248 1.00 74.56 173 GLY A C 1
ATOM 1366 O O . GLY A 1 173 ? 1.216 -8.050 8.340 1.00 74.56 173 GLY A O 1
ATOM 1367 N N . ASP A 1 174 ? 2.953 -7.136 7.237 1.00 84.88 174 ASP A N 1
ATOM 1368 C CA . ASP A 1 174 ? 2.170 -6.623 6.127 1.00 84.88 174 ASP A CA 1
ATOM 1369 C C . ASP A 1 174 ? 1.588 -7.775 5.267 1.00 84.88 174 ASP A C 1
ATOM 1371 O O . ASP A 1 174 ? 2.337 -8.659 4.823 1.00 84.88 174 ASP A O 1
ATOM 1375 N N . PRO A 1 175 ? 0.260 -7.817 5.032 1.00 86.12 175 PRO A N 1
ATOM 1376 C CA . PRO A 1 175 ? -0.368 -8.882 4.252 1.00 86.12 175 PRO A CA 1
ATOM 1377 C C . PRO A 1 175 ? 0.107 -8.945 2.797 1.00 86.12 175 PRO A C 1
ATOM 1379 O O . PRO A 1 175 ? 0.248 -10.045 2.256 1.00 86.12 175 PRO A O 1
ATOM 1382 N N . LEU A 1 176 ? 0.367 -7.790 2.175 1.00 89.25 176 LEU A N 1
ATOM 1383 C CA . LEU A 1 176 ? 0.863 -7.696 0.805 1.00 89.25 176 LEU A CA 1
ATOM 1384 C C . LEU A 1 176 ? 2.292 -8.243 0.743 1.00 89.25 176 LEU A C 1
ATOM 1386 O O . LEU A 1 176 ? 2.592 -9.109 -0.080 1.00 89.25 176 LEU A O 1
ATOM 1390 N N . ALA A 1 177 ? 3.149 -7.844 1.684 1.00 91.88 177 ALA A N 1
ATOM 1391 C CA . ALA A 1 177 ? 4.493 -8.403 1.817 1.00 91.88 177 ALA A CA 1
ATOM 1392 C C . ALA A 1 177 ? 4.459 -9.937 1.965 1.00 91.88 177 ALA A C 1
ATOM 1394 O O . ALA A 1 177 ? 5.170 -10.651 1.255 1.00 91.88 177 ALA A O 1
ATOM 1395 N N . ALA A 1 178 ? 3.587 -10.472 2.827 1.00 92.88 178 ALA A N 1
ATOM 1396 C CA . ALA A 1 178 ? 3.433 -11.915 3.028 1.00 92.88 178 ALA A CA 1
ATOM 1397 C C . ALA A 1 178 ? 2.879 -12.651 1.789 1.00 92.88 178 ALA A C 1
ATOM 1399 O O . ALA A 1 178 ? 3.230 -13.807 1.528 1.00 92.88 178 ALA A O 1
ATOM 1400 N N . GLU A 1 179 ? 1.999 -12.015 1.011 1.00 93.81 179 GLU A N 1
ATOM 1401 C CA . GLU A 1 179 ? 1.523 -12.520 -0.282 1.00 93.81 179 GLU A CA 1
ATOM 1402 C C . GLU A 1 179 ? 2.692 -12.708 -1.260 1.00 93.81 179 GLU A C 1
ATOM 1404 O O . GLU A 1 179 ? 2.883 -13.801 -1.804 1.00 93.81 179 GLU A O 1
ATOM 1409 N N . TYR A 1 180 ? 3.514 -11.673 -1.434 1.00 94.88 180 TYR A N 1
ATOM 1410 C CA . TYR A 1 180 ? 4.606 -11.683 -2.406 1.00 94.88 180 TYR A CA 1
ATOM 1411 C C . TYR A 1 180 ? 5.826 -12.489 -1.961 1.00 94.88 180 TYR A C 1
ATOM 1413 O O . TYR A 1 180 ? 6.466 -13.116 -2.804 1.00 94.88 180 TYR A O 1
ATOM 1421 N N . GLN A 1 181 ? 6.092 -12.592 -0.656 1.00 94.31 181 GLN A N 1
ATOM 1422 C CA . GLN A 1 181 ? 7.067 -13.550 -0.125 1.00 94.31 181 GLN A CA 1
ATOM 1423 C C . GLN A 1 181 ? 6.694 -14.984 -0.509 1.00 94.31 181 GLN A C 1
ATOM 1425 O O . GLN A 1 181 ? 7.532 -15.718 -1.030 1.00 94.31 181 GLN A O 1
ATOM 1430 N N . ARG A 1 182 ? 5.428 -15.387 -0.314 1.00 95.06 182 ARG A N 1
ATOM 1431 C CA . ARG A 1 182 ? 4.951 -16.726 -0.702 1.00 95.06 182 ARG A CA 1
ATOM 1432 C C . ARG A 1 182 ? 5.063 -16.955 -2.207 1.00 95.06 182 ARG A C 1
ATOM 1434 O O . ARG A 1 182 ? 5.542 -18.011 -2.616 1.00 95.06 182 ARG A O 1
ATOM 1441 N N . LYS A 1 183 ? 4.678 -15.963 -3.022 1.00 95.38 183 LYS A N 1
ATOM 1442 C CA . LYS A 1 183 ? 4.849 -16.014 -4.484 1.00 95.38 183 LYS A CA 1
ATOM 1443 C C . LYS A 1 183 ? 6.321 -16.207 -4.862 1.00 95.38 183 LYS A C 1
ATOM 1445 O O . LYS A 1 183 ? 6.611 -17.090 -5.660 1.00 95.38 183 LYS A O 1
ATOM 1450 N N . LEU A 1 184 ? 7.247 -15.460 -4.259 1.00 93.94 184 LEU A N 1
ATOM 1451 C CA . LEU A 1 184 ? 8.681 -15.623 -4.504 1.00 93.94 184 LEU A CA 1
ATOM 1452 C C . LEU A 1 184 ? 9.163 -17.027 -4.126 1.00 93.94 184 LEU A C 1
ATOM 1454 O O . LEU A 1 184 ? 9.822 -17.670 -4.933 1.00 93.94 184 LEU A O 1
ATOM 1458 N N . TYR A 1 185 ? 8.805 -17.528 -2.942 1.00 94.00 185 TYR A N 1
ATOM 1459 C CA . TYR A 1 185 ? 9.174 -18.882 -2.523 1.00 94.00 185 TYR A CA 1
ATOM 1460 C C . TYR A 1 185 ? 8.689 -19.946 -3.512 1.00 94.00 185 TYR A C 1
ATOM 1462 O O . TYR A 1 185 ? 9.468 -20.822 -3.867 1.00 94.00 185 TYR A O 1
ATOM 1470 N N . SER A 1 186 ? 7.460 -19.829 -4.020 1.00 94.31 186 SER A N 1
ATOM 1471 C CA . SER A 1 186 ? 6.921 -20.762 -5.023 1.00 94.31 186 SER A CA 1
ATOM 1472 C C . SER A 1 186 ? 7.620 -20.722 -6.387 1.00 94.31 186 SER A C 1
ATOM 1474 O O . SER A 1 186 ? 7.380 -21.593 -7.209 1.00 94.31 186 SER A O 1
ATOM 1476 N N . LEU A 1 187 ? 8.446 -19.705 -6.659 1.00 92.12 187 LEU A N 1
ATOM 1477 C CA . LEU A 1 187 ? 9.268 -19.639 -7.873 1.00 92.12 187 LEU A CA 1
ATOM 1478 C C . LEU A 1 187 ? 10.653 -20.264 -7.679 1.00 92.12 187 LEU A C 1
ATOM 1480 O O . LEU A 1 187 ? 11.324 -20.567 -8.661 1.00 92.12 187 LEU A O 1
ATOM 1484 N N . LEU A 1 188 ? 11.109 -20.398 -6.430 1.00 88.00 188 LEU A N 1
ATOM 1485 C CA . LEU A 1 188 ? 12.439 -20.916 -6.097 1.00 88.00 188 LEU A CA 1
ATOM 1486 C C . LEU A 1 188 ? 12.454 -22.434 -5.867 1.00 88.00 188 LEU A C 1
ATOM 1488 O O . LEU A 1 188 ? 13.539 -23.015 -5.845 1.00 88.00 188 LEU A O 1
ATOM 1492 N N . TYR A 1 189 ? 11.284 -23.041 -5.664 1.00 83.25 189 TYR A N 1
ATOM 1493 C CA . TYR A 1 189 ? 11.086 -24.450 -5.324 1.00 83.25 189 TYR A CA 1
ATOM 1494 C C . TYR A 1 189 ? 10.030 -25.067 -6.233 1.00 83.25 189 TYR A C 1
ATOM 1496 O O . TYR A 1 189 ? 10.244 -26.224 -6.656 1.00 83.25 189 TYR A O 1
#

Foldseek 3Di:
DPDPVVVVVVCVVVDDQPLPVLVVQLVVCVVVVNLLSNQVSLVVSCVSVVNDPVSLLSNLVSCLSLLVLVVSVVSLVVDDPVRCDPSSVVSVVSSVVLVVVLDDPVLVVLVVVCVVVVPPLVSLQVNLVSCLVSSVLLSSLVSLLVSCLVPVCPPNNVSVVSLVVSLVVSDPPDPSSVVSVVSNVVSVD